Protein AF-A0AAD4E249-F1 (afdb_monomer)

pLDDT: mean 85.84, std 16.85, range [30.47, 98.19]

Sequence (323 aa):
MSPNIDGARYTAATRKVQTSKPRKAWRTRTKVRIKWTSEQKAALRAKRAQHPINYGTALKEAREVVQHQAEMLYEKFGKHSIEYYYQEVMQKSHLVTQKRSVNHWNAFLSGKLKEHNEEREKQGLSKEKVDVIVVEVSAQWKCMNKEERSDATDNLMQSLGDQREMKDLALYNVPLNAFQDGRKTLDSIDHELSALNARTGMEILLFAVRSDVEHFNQPHIFQTSCTSAFFDACLGTSVGNIALHLEGFSIAGVQKETAVSVKISRMYYVNFNDNIISKHHIVLKNWPLSKFCCPGDISSLNELKVLFYAFDTGVGIHFRLGL

Mean predicted aligned error: 14.96 Å

Secondary structure (DSSP, 8-state):
--------------------SPPPPS-----------HHHHHHHHHHHHHHHHHHHHHHHHHHHHHHHHHHHHHHHH-SS-HHHHHHHHTT--GGG---PPP-HHHHHHHHHHHHHHHHHHHTTPPPPPHHHHHHHHHHHHHHS-HHHHHHHHHHHHHHHHHHHHHHHHSPPSSHHHHHHHHHHHHHHHHHHHHHHHHHH----EEEE--SSTT--PPPEEEE-TTHHHHHHHHHSS-HHHHHHHHHHHHHTT--TTTT-----SS---TTHIIIIIHHH-EEEE--SSSS---GGG---HHHHHHHHHHHHT--S-EEEE--

Structure (mmCIF, N/CA/C/O backbone):
data_AF-A0AAD4E249-F1
#
_entry.id   AF-A0AAD4E249-F1
#
loop_
_atom_site.group_PDB
_atom_site.id
_atom_site.type_symbol
_atom_site.label_atom_id
_atom_site.label_alt_id
_atom_site.label_comp_id
_atom_site.label_asym_id
_atom_site.label_entity_id
_atom_site.label_seq_id
_atom_site.pdbx_PDB_ins_code
_atom_site.Cartn_x
_atom_site.Cartn_y
_atom_site.Cartn_z
_atom_site.occupancy
_atom_site.B_iso_or_equiv
_atom_site.auth_seq_id
_atom_site.auth_comp_id
_atom_site.auth_asym_id
_atom_site.auth_atom_id
_atom_site.pdbx_PDB_model_num
ATOM 1 N N . MET A 1 1 ? 14.423 47.068 17.279 1.00 49.12 1 MET A N 1
ATOM 2 C CA . MET A 1 1 ? 15.467 46.581 16.351 1.00 49.12 1 MET A CA 1
ATOM 3 C C . MET A 1 1 ? 15.926 45.213 16.830 1.00 49.12 1 MET A C 1
ATOM 5 O O . MET A 1 1 ? 16.042 45.046 18.038 1.00 49.12 1 MET A O 1
ATOM 9 N N . SER A 1 2 ? 16.157 44.300 15.879 1.00 30.47 2 SER A N 1
ATOM 10 C CA . SER A 1 2 ? 16.432 42.850 16.013 1.00 30.47 2 SER A CA 1
ATOM 11 C C . SER A 1 2 ? 15.186 41.949 16.100 1.00 30.47 2 SER A C 1
ATOM 13 O O . SER A 1 2 ? 14.198 42.337 16.716 1.00 30.47 2 SER A O 1
ATOM 15 N N . PRO A 1 3 ? 15.220 40.745 15.497 1.00 46.69 3 PRO A N 1
ATOM 16 C CA . PRO A 1 3 ? 15.296 40.573 14.047 1.00 46.69 3 PRO A CA 1
ATOM 17 C C . PRO A 1 3 ? 14.188 39.654 13.509 1.00 46.69 3 PRO A C 1
ATOM 19 O O . PRO A 1 3 ? 13.649 38.796 14.204 1.00 46.69 3 PRO A O 1
ATOM 22 N N . ASN A 1 4 ? 13.912 39.833 12.221 1.00 46.53 4 ASN A N 1
ATOM 23 C CA . ASN A 1 4 ? 13.167 38.909 11.384 1.00 46.53 4 ASN A CA 1
ATOM 24 C C . ASN A 1 4 ? 13.924 37.566 11.332 1.00 46.53 4 ASN A C 1
ATOM 26 O O . ASN A 1 4 ? 15.078 37.535 10.903 1.00 46.53 4 ASN A O 1
ATOM 30 N N . ILE A 1 5 ? 13.304 36.481 11.801 1.00 35.06 5 ILE A N 1
ATOM 31 C CA . ILE A 1 5 ? 13.790 35.114 11.586 1.00 35.06 5 ILE A CA 1
ATOM 32 C C . ILE A 1 5 ? 12.665 34.357 10.886 1.00 35.06 5 ILE A C 1
ATOM 34 O O . ILE A 1 5 ? 11.784 33.779 11.524 1.00 35.06 5 ILE A O 1
ATOM 38 N N . ASP A 1 6 ? 12.729 34.380 9.557 1.00 46.09 6 ASP A N 1
ATOM 39 C CA . ASP A 1 6 ? 12.077 33.415 8.683 1.00 46.09 6 ASP A CA 1
ATOM 40 C C . ASP A 1 6 ? 12.619 32.020 9.006 1.00 46.09 6 ASP A C 1
ATOM 42 O O . ASP A 1 6 ? 13.712 31.620 8.603 1.00 46.09 6 ASP A O 1
ATOM 46 N N . GLY A 1 7 ? 11.854 31.282 9.804 1.00 31.94 7 GLY A N 1
ATOM 47 C CA . GLY A 1 7 ? 12.087 29.878 10.095 1.00 31.94 7 GLY A CA 1
ATOM 48 C C . GLY A 1 7 ? 11.204 29.012 9.212 1.00 31.94 7 GLY A C 1
ATOM 49 O O . GLY A 1 7 ? 10.085 28.679 9.602 1.00 31.94 7 GLY A O 1
ATOM 50 N N . ALA A 1 8 ? 11.723 28.621 8.048 1.00 47.31 8 ALA A N 1
ATOM 51 C CA . ALA A 1 8 ? 11.178 27.549 7.225 1.00 47.31 8 ALA A CA 1
ATOM 52 C C . ALA A 1 8 ? 10.903 26.301 8.089 1.00 47.31 8 ALA A C 1
ATOM 54 O O . ALA A 1 8 ? 11.826 25.650 8.588 1.00 47.31 8 ALA A O 1
ATOM 55 N N . ARG A 1 9 ? 9.623 25.967 8.296 1.00 34.47 9 ARG A N 1
ATOM 56 C CA . ARG A 1 9 ? 9.222 24.734 8.981 1.00 34.47 9 ARG A CA 1
ATOM 57 C C . ARG A 1 9 ? 8.989 23.639 7.956 1.00 34.47 9 ARG A C 1
ATOM 59 O O . ARG A 1 9 ? 7.972 23.595 7.273 1.00 34.47 9 ARG A O 1
ATOM 66 N N . TYR A 1 10 ? 9.979 22.760 7.905 1.00 36.16 10 TYR A N 1
ATOM 67 C CA . TYR A 1 10 ? 9.940 21.445 7.294 1.00 36.16 10 TYR A CA 1
ATOM 68 C C . TYR A 1 10 ? 8.628 20.714 7.608 1.00 36.16 10 TYR A C 1
ATOM 70 O O . TYR A 1 10 ? 8.199 20.610 8.759 1.00 36.16 10 TYR A O 1
ATOM 78 N N . THR A 1 11 ? 8.019 20.202 6.546 1.00 37.03 11 THR A N 1
ATOM 79 C CA . THR A 1 11 ? 6.861 19.317 6.534 1.00 37.03 11 THR A CA 1
ATOM 80 C C . THR A 1 11 ? 7.107 18.065 7.380 1.00 37.03 11 THR A C 1
ATOM 82 O O . THR A 1 11 ? 8.202 17.506 7.421 1.00 37.03 11 THR A O 1
ATOM 85 N N . ALA A 1 12 ? 6.056 17.619 8.073 1.00 43.41 12 ALA A N 1
ATOM 86 C CA . ALA A 1 12 ? 6.023 16.490 9.001 1.00 43.41 12 ALA A CA 1
ATOM 87 C C . ALA A 1 12 ? 6.121 15.113 8.311 1.00 43.41 12 ALA A C 1
ATOM 89 O O . ALA A 1 12 ? 5.367 14.188 8.615 1.00 43.41 12 ALA A O 1
ATOM 90 N N . ALA A 1 13 ? 7.064 14.954 7.388 1.00 46.97 13 ALA A N 1
ATOM 91 C CA . ALA A 1 13 ? 7.443 13.652 6.881 1.00 46.97 13 ALA A CA 1
ATOM 92 C C . ALA A 1 13 ? 8.371 12.976 7.902 1.00 46.97 13 ALA A C 1
ATOM 94 O O . ALA A 1 13 ? 9.464 13.445 8.209 1.00 46.97 13 ALA A O 1
ATOM 95 N N . THR A 1 14 ? 7.942 11.816 8.395 1.00 44.38 14 THR A N 1
ATOM 96 C CA . THR A 1 14 ? 8.800 10.767 8.972 1.00 44.38 14 THR A CA 1
ATOM 97 C C . THR A 1 14 ? 9.447 11.024 10.341 1.00 44.38 14 THR A C 1
ATOM 99 O O . THR A 1 14 ? 10.664 11.062 10.478 1.00 44.38 14 THR A O 1
ATOM 102 N N . ARG A 1 15 ? 8.665 11.006 11.431 1.00 39.12 15 ARG A N 1
ATOM 103 C CA . ARG A 1 15 ? 9.211 10.531 12.721 1.00 39.12 15 ARG A CA 1
ATOM 104 C C . ARG A 1 15 ? 8.181 9.766 13.545 1.00 39.12 15 ARG A C 1
ATOM 106 O O . ARG A 1 15 ? 7.306 10.337 14.187 1.00 39.12 15 ARG A O 1
ATOM 113 N N . LYS A 1 16 ? 8.358 8.440 13.590 1.00 46.22 16 LYS A N 1
ATOM 114 C CA . LYS A 1 16 ? 7.915 7.623 14.725 1.00 46.22 16 LYS A CA 1
ATOM 115 C C . LYS A 1 16 ? 8.547 8.229 15.978 1.00 46.22 16 LYS A C 1
ATOM 117 O O . LYS A 1 16 ? 9.767 8.173 16.127 1.00 46.22 16 LYS A O 1
ATOM 122 N N . VAL A 1 17 ? 7.744 8.780 16.885 1.00 43.47 17 VAL A N 1
ATOM 123 C CA . VAL A 1 17 ? 8.221 9.066 18.241 1.00 43.47 17 VAL A CA 1
ATOM 124 C C . VAL A 1 17 ? 8.419 7.715 18.927 1.00 43.47 17 VAL A C 1
ATOM 126 O O . VAL A 1 17 ? 7.483 7.115 19.452 1.00 43.47 17 VAL A O 1
ATOM 129 N N . GLN A 1 18 ? 9.648 7.198 18.859 1.00 45.09 18 GLN A N 1
ATOM 130 C CA . GLN A 1 18 ? 10.110 6.154 19.762 1.00 45.09 18 GLN A CA 1
ATOM 131 C C . GLN A 1 18 ? 9.963 6.677 21.191 1.00 45.09 18 GLN A C 1
ATOM 133 O O . GLN A 1 18 ? 10.503 7.722 21.552 1.00 45.09 18 GLN A O 1
ATOM 138 N N . THR A 1 19 ? 9.229 5.945 22.022 1.00 49.28 19 THR A N 1
ATOM 139 C CA . THR A 1 19 ? 9.156 6.245 23.447 1.00 49.28 19 THR A CA 1
ATOM 140 C C . THR A 1 19 ? 10.465 5.812 24.106 1.00 49.28 19 THR A C 1
ATOM 142 O O . THR A 1 19 ? 10.787 4.626 24.086 1.00 49.28 19 THR A O 1
ATOM 145 N N . SER A 1 20 ? 11.180 6.726 24.768 1.00 48.44 20 SER A N 1
ATOM 146 C CA . SER A 1 20 ? 12.317 6.383 25.646 1.00 48.44 20 SER A CA 1
ATOM 147 C C . SER A 1 20 ? 11.886 5.685 26.945 1.00 48.44 20 SER A C 1
ATOM 149 O O . SER A 1 20 ? 12.718 5.242 27.734 1.00 48.44 20 SER A O 1
ATOM 151 N N . LYS A 1 21 ? 10.574 5.583 27.190 1.00 48.56 21 LYS A N 1
ATOM 152 C CA . LYS A 1 21 ? 10.017 4.942 28.379 1.00 48.56 21 LYS A CA 1
ATOM 153 C C . LYS A 1 21 ? 9.992 3.421 28.183 1.00 48.56 21 LYS A C 1
ATOM 155 O O . LYS A 1 21 ? 9.300 2.952 27.276 1.00 48.56 21 LYS A O 1
ATOM 160 N N . PRO A 1 22 ? 10.677 2.634 29.031 1.00 45.53 22 PRO A N 1
ATOM 161 C CA . PRO A 1 22 ? 10.534 1.187 28.997 1.00 45.53 22 PRO A CA 1
ATOM 162 C C . PRO A 1 22 ? 9.079 0.813 29.305 1.00 45.53 22 PRO A C 1
ATOM 164 O O . PRO A 1 22 ? 8.460 1.351 30.228 1.00 45.53 22 PRO A O 1
ATOM 167 N N . ARG A 1 23 ? 8.519 -0.113 28.520 1.00 38.69 23 ARG A N 1
ATOM 168 C CA . ARG A 1 23 ? 7.180 -0.676 28.745 1.00 38.69 23 ARG A CA 1
ATOM 169 C C . ARG A 1 23 ? 7.092 -1.217 30.179 1.00 38.69 23 ARG A C 1
ATOM 171 O O . ARG A 1 23 ? 7.806 -2.157 30.524 1.00 38.69 23 ARG A O 1
ATOM 178 N N . LYS A 1 24 ? 6.198 -0.665 31.009 1.00 47.97 24 LYS A N 1
ATOM 179 C CA . LYS A 1 24 ? 5.833 -1.291 32.291 1.00 47.97 24 LYS A CA 1
ATOM 180 C C . LYS A 1 24 ? 5.089 -2.594 32.003 1.00 47.97 24 LYS A C 1
ATOM 182 O O . LYS A 1 24 ? 4.174 -2.619 31.182 1.00 47.97 24 LYS A O 1
ATOM 187 N N . ALA A 1 25 ? 5.501 -3.677 32.659 1.00 45.41 25 ALA A N 1
ATOM 188 C CA . ALA A 1 25 ? 4.856 -4.974 32.508 1.00 45.41 25 ALA A CA 1
ATOM 189 C C . ALA A 1 25 ? 3.384 -4.878 32.938 1.00 45.41 25 ALA A C 1
ATOM 191 O O . ALA A 1 25 ? 3.087 -4.561 34.085 1.00 45.41 25 ALA A O 1
ATOM 192 N N . TRP A 1 26 ? 2.477 -5.175 32.007 1.00 49.06 26 TRP A N 1
ATOM 193 C CA . TRP A 1 26 ? 1.021 -5.129 32.194 1.00 49.06 26 TRP A CA 1
ATOM 194 C C . TRP A 1 26 ? 0.505 -6.106 33.270 1.00 49.06 26 TRP A C 1
ATOM 196 O O . TRP A 1 26 ? -0.599 -5.947 33.777 1.00 49.06 26 TRP A O 1
ATOM 206 N N . ARG A 1 27 ? 1.300 -7.118 33.649 1.00 43.88 27 ARG A N 1
ATOM 207 C CA . ARG A 1 27 ? 0.990 -8.061 34.735 1.00 43.88 27 ARG A CA 1
ATOM 208 C C . ARG A 1 27 ? 2.245 -8.430 35.526 1.00 43.88 27 ARG A C 1
ATOM 210 O O . ARG A 1 27 ? 3.219 -8.923 34.956 1.00 43.88 27 ARG A O 1
ATOM 217 N N . THR A 1 28 ? 2.194 -8.283 36.847 1.00 45.62 28 THR A N 1
ATOM 218 C CA . THR A 1 28 ? 3.162 -8.860 37.789 1.00 45.62 28 THR A CA 1
ATOM 219 C C . THR A 1 28 ? 2.775 -10.310 38.059 1.00 45.62 28 THR A C 1
ATOM 221 O O . THR A 1 28 ? 1.958 -10.612 38.920 1.00 45.62 28 THR A O 1
ATOM 224 N N . ARG A 1 29 ? 3.336 -11.238 37.277 1.00 59.47 29 ARG A N 1
ATOM 225 C CA . ARG A 1 29 ? 3.172 -12.674 37.531 1.00 59.47 29 ARG A CA 1
ATOM 226 C C . ARG A 1 29 ? 4.190 -13.097 38.590 1.00 59.47 29 ARG A C 1
ATOM 228 O O . ARG A 1 29 ? 5.394 -12.994 38.344 1.00 59.47 29 ARG A O 1
ATOM 235 N N . THR A 1 30 ? 3.730 -13.585 39.739 1.00 53.12 30 THR A N 1
ATOM 236 C CA . THR A 1 30 ? 4.584 -14.187 40.773 1.00 53.12 30 THR A CA 1
ATOM 237 C C . THR A 1 30 ? 5.206 -15.455 40.191 1.00 53.12 30 THR A C 1
ATOM 239 O O . THR A 1 30 ? 4.576 -16.507 40.126 1.00 53.12 30 THR A O 1
ATOM 242 N N . LYS A 1 31 ? 6.421 -15.352 39.644 1.00 62.22 31 LYS A N 1
ATOM 243 C CA . LYS A 1 31 ? 7.121 -16.520 39.101 1.00 62.22 31 LYS A CA 1
ATOM 244 C C . LYS A 1 31 ? 7.571 -17.387 40.270 1.00 62.22 31 LYS A C 1
ATOM 246 O O . LYS A 1 31 ? 8.367 -16.932 41.090 1.00 62.22 31 LYS A O 1
ATOM 251 N N . VAL A 1 32 ? 7.106 -18.634 40.310 1.00 71.06 32 VAL A N 1
ATOM 252 C CA . VAL A 1 32 ? 7.653 -19.661 41.202 1.00 71.06 32 VAL A CA 1
ATOM 253 C C . VAL A 1 32 ? 9.152 -19.767 40.914 1.00 71.06 32 VAL A C 1
ATOM 255 O O . VAL A 1 32 ? 9.565 -20.170 39.825 1.00 71.06 32 VAL A O 1
ATOM 258 N N . ARG A 1 33 ? 9.986 -19.331 41.864 1.00 69.62 33 ARG A N 1
ATOM 259 C CA . ARG A 1 33 ? 11.443 -19.450 41.762 1.00 69.62 33 ARG A CA 1
ATOM 260 C C . ARG A 1 33 ? 11.834 -20.875 42.133 1.00 69.62 33 ARG A C 1
ATOM 262 O O . ARG A 1 33 ? 12.148 -21.157 43.284 1.00 69.62 33 ARG A O 1
ATOM 269 N N . ILE A 1 34 ? 11.824 -21.764 41.145 1.00 83.69 34 ILE A N 1
ATOM 270 C CA . ILE A 1 34 ? 12.457 -23.079 41.273 1.00 83.69 34 ILE A CA 1
ATOM 271 C C . ILE A 1 34 ? 13.949 -22.831 41.546 1.00 83.69 34 ILE A C 1
ATOM 273 O O . ILE A 1 34 ? 14.601 -22.105 40.792 1.00 83.69 34 ILE A O 1
ATOM 277 N N . LYS A 1 35 ? 14.487 -23.365 42.648 1.00 89.06 35 LYS A N 1
ATOM 278 C CA . LYS A 1 35 ? 15.921 -23.289 42.959 1.00 89.06 35 LYS A CA 1
ATOM 279 C C . LYS A 1 35 ? 16.643 -24.368 42.150 1.00 89.06 35 LYS A C 1
ATOM 281 O O . LYS A 1 35 ? 16.542 -25.543 42.469 1.00 89.06 35 LYS A O 1
ATOM 286 N N . TRP A 1 36 ? 17.344 -23.958 41.095 1.00 88.62 36 TRP A N 1
ATOM 287 C CA . TRP A 1 36 ? 18.132 -24.861 40.250 1.00 88.62 36 TRP A CA 1
ATOM 288 C C . TRP A 1 36 ? 19.502 -25.118 40.878 1.00 88.62 36 TRP A C 1
ATOM 290 O O . TRP A 1 36 ? 20.187 -24.154 41.247 1.00 88.62 36 TRP A O 1
ATOM 300 N N . THR A 1 37 ? 19.925 -26.382 40.932 1.00 95.31 37 THR A N 1
ATOM 301 C CA . THR A 1 37 ? 21.308 -26.741 41.286 1.00 95.31 37 THR A CA 1
ATOM 302 C C . THR A 1 37 ? 22.285 -26.268 40.198 1.00 95.31 37 THR A C 1
ATOM 304 O O . THR A 1 37 ? 21.884 -25.935 39.075 1.00 95.31 37 THR A O 1
ATOM 307 N N . SER A 1 38 ? 23.582 -26.194 40.519 1.00 95.69 38 SER A N 1
ATOM 308 C CA . SER A 1 38 ? 24.618 -25.778 39.556 1.00 95.69 38 SER A CA 1
ATOM 309 C C . SER A 1 38 ? 24.625 -26.671 38.307 1.00 95.69 38 SER A C 1
ATOM 311 O O . SER A 1 38 ? 24.628 -26.174 37.178 1.00 95.69 38 SER A O 1
ATOM 313 N N . GLU A 1 39 ? 24.503 -27.982 38.513 1.00 94.62 39 GLU A N 1
ATOM 314 C CA . GLU A 1 39 ? 24.437 -28.994 37.455 1.00 94.62 39 GLU A CA 1
ATOM 315 C C . GLU A 1 39 ? 23.218 -28.802 36.552 1.00 94.62 39 GLU A C 1
ATOM 317 O O . GLU A 1 39 ? 23.346 -28.753 35.328 1.00 94.62 39 GLU A O 1
ATOM 322 N N . GLN A 1 40 ? 22.035 -28.580 37.133 1.00 95.44 40 GLN A N 1
ATOM 323 C CA . GLN A 1 40 ? 20.822 -28.346 36.350 1.00 95.44 40 GLN A CA 1
ATOM 324 C C . GLN A 1 40 ? 20.927 -27.060 35.507 1.00 95.44 40 GLN A C 1
ATOM 326 O O . GLN A 1 40 ? 20.452 -27.021 34.370 1.00 95.44 40 GLN A O 1
ATOM 331 N N . LYS A 1 41 ? 21.587 -26.005 36.015 1.00 93.69 41 LYS A N 1
ATOM 332 C CA . LYS A 1 41 ? 21.862 -24.783 35.234 1.00 93.69 41 LYS A CA 1
ATOM 333 C C . LYS A 1 41 ? 22.851 -25.030 34.096 1.00 93.69 41 LYS A C 1
ATOM 335 O O . LYS A 1 41 ? 22.699 -24.428 33.033 1.00 93.69 41 LYS A O 1
ATOM 340 N N . ALA A 1 42 ? 23.875 -25.857 34.308 1.00 95.38 42 ALA A N 1
ATOM 341 C CA . ALA A 1 42 ? 24.829 -26.231 33.265 1.00 95.38 42 ALA A CA 1
ATOM 342 C C . ALA A 1 42 ? 24.143 -27.047 32.158 1.00 95.38 42 ALA A C 1
ATOM 344 O O . ALA A 1 42 ? 24.228 -26.673 30.990 1.00 95.38 42 ALA A O 1
ATOM 345 N N . ALA A 1 43 ? 23.352 -28.058 32.529 1.00 96.62 43 ALA A N 1
ATOM 346 C CA . ALA A 1 43 ? 22.571 -28.862 31.591 1.00 96.62 43 ALA A CA 1
ATOM 347 C C . ALA A 1 43 ? 21.570 -28.013 30.787 1.00 96.62 43 ALA A C 1
ATOM 349 O O . ALA A 1 43 ? 21.445 -28.167 29.572 1.00 96.62 43 ALA A O 1
ATOM 350 N N . LEU A 1 44 ? 20.886 -27.061 31.433 1.00 94.12 44 LEU A N 1
ATOM 351 C CA . LEU A 1 44 ? 19.971 -26.150 30.744 1.00 94.12 44 LEU A CA 1
ATOM 352 C C . LEU A 1 44 ? 20.703 -25.220 29.765 1.00 94.12 44 LEU A C 1
ATOM 354 O O . LEU A 1 44 ? 20.190 -24.955 28.679 1.00 94.12 44 LEU A O 1
ATOM 358 N N . ARG A 1 45 ? 21.894 -24.724 30.129 1.00 94.50 45 ARG A N 1
ATOM 359 C CA . ARG A 1 45 ? 22.736 -23.926 29.223 1.00 94.50 45 ARG A CA 1
ATOM 360 C C . ARG A 1 45 ? 23.187 -24.747 28.018 1.00 94.50 45 ARG A C 1
ATOM 362 O O . ARG A 1 45 ? 23.043 -24.258 26.903 1.00 94.50 45 ARG A O 1
ATOM 369 N N . ALA A 1 46 ? 23.624 -25.989 28.225 1.00 96.38 46 ALA A N 1
ATOM 370 C CA . ALA A 1 46 ? 23.989 -26.900 27.141 1.00 96.38 46 ALA A CA 1
ATOM 371 C C . ALA A 1 46 ? 22.805 -27.161 26.193 1.00 96.38 46 ALA A C 1
ATOM 373 O O . ALA A 1 46 ? 22.934 -26.970 24.987 1.00 96.38 46 ALA A O 1
ATOM 374 N N . LYS A 1 47 ? 21.613 -27.467 26.728 1.00 96.00 47 LYS A N 1
ATOM 375 C CA . LYS A 1 47 ? 20.392 -27.637 25.916 1.00 96.00 47 LYS A CA 1
ATOM 376 C C . LYS A 1 47 ? 20.029 -26.379 25.124 1.00 96.00 47 LYS A C 1
ATOM 378 O O . LYS A 1 47 ? 19.666 -26.467 23.957 1.00 96.00 47 LYS A O 1
ATOM 383 N N . ARG A 1 48 ? 20.137 -25.196 25.738 1.00 92.50 48 ARG A N 1
ATOM 384 C CA . ARG A 1 48 ? 19.874 -23.914 25.061 1.00 92.50 48 ARG A CA 1
ATOM 385 C C . ARG A 1 48 ? 20.910 -23.578 23.997 1.00 92.50 48 ARG A C 1
ATOM 387 O O . ARG A 1 48 ? 20.548 -22.918 23.036 1.00 92.50 48 ARG A O 1
ATOM 394 N N . ALA A 1 49 ? 22.158 -24.009 24.162 1.00 93.38 49 ALA A N 1
ATOM 395 C CA . ALA A 1 49 ? 23.194 -23.850 23.147 1.00 93.38 49 ALA A CA 1
ATOM 396 C C . ALA A 1 49 ? 22.979 -24.810 21.964 1.00 93.38 49 ALA A C 1
ATOM 398 O O . ALA A 1 49 ? 23.167 -24.416 20.819 1.00 93.38 49 ALA A O 1
ATOM 399 N N . GLN A 1 50 ? 22.520 -26.037 22.230 1.00 96.31 50 GLN A N 1
ATOM 400 C CA . GLN A 1 50 ? 22.211 -27.029 21.194 1.00 96.31 50 GLN A CA 1
ATOM 401 C C . GLN A 1 50 ? 20.924 -26.711 20.423 1.00 96.31 50 GLN A C 1
ATOM 403 O O . GLN A 1 50 ? 20.846 -26.985 19.233 1.00 96.31 50 GLN A O 1
ATOM 408 N N . HIS A 1 51 ? 19.914 -26.110 21.062 1.00 95.00 51 HIS A N 1
ATOM 409 C CA . HIS A 1 51 ? 18.617 -25.870 20.422 1.00 95.00 51 HIS A CA 1
ATOM 410 C C . HIS A 1 51 ? 18.697 -25.040 19.122 1.00 95.00 51 HIS A C 1
ATOM 412 O O . HIS A 1 51 ? 18.116 -25.478 18.136 1.00 95.00 51 HIS A O 1
ATOM 418 N N . PRO A 1 52 ? 19.391 -23.883 19.051 1.00 89.50 52 PRO A N 1
ATOM 419 C CA . PRO A 1 52 ? 19.540 -23.132 17.804 1.00 89.50 52 PRO A CA 1
ATOM 420 C C . PRO A 1 52 ? 20.235 -23.929 16.702 1.00 89.50 52 PRO A C 1
ATOM 422 O O . PRO A 1 52 ? 19.852 -23.802 15.544 1.00 89.50 52 PRO A O 1
ATOM 425 N N . ILE A 1 53 ? 21.221 -24.756 17.067 1.00 95.56 53 ILE A N 1
ATOM 426 C CA . ILE A 1 53 ? 21.945 -25.619 16.129 1.00 95.56 53 ILE A CA 1
ATOM 427 C C . ILE A 1 53 ? 20.978 -26.663 15.573 1.00 95.56 53 ILE A C 1
ATOM 429 O O . ILE A 1 53 ? 20.759 -26.702 14.371 1.00 95.56 53 ILE A O 1
ATOM 433 N N . ASN A 1 54 ? 20.316 -27.424 16.446 1.00 95.75 54 ASN A N 1
ATOM 434 C CA . ASN A 1 54 ? 19.371 -28.469 16.050 1.00 95.75 54 ASN A CA 1
ATOM 435 C C . ASN A 1 54 ? 18.202 -27.904 15.232 1.00 95.75 54 ASN A C 1
ATOM 437 O O . ASN A 1 54 ? 17.805 -28.489 14.231 1.00 95.75 54 ASN A O 1
ATOM 441 N N . TYR A 1 55 ? 17.670 -26.749 15.636 1.00 93.69 55 TYR A N 1
ATOM 442 C CA . TYR A 1 55 ? 16.613 -26.053 14.908 1.00 93.69 55 TYR A CA 1
ATOM 443 C C . TYR A 1 55 ? 17.086 -25.579 13.527 1.00 93.69 55 TYR A C 1
ATOM 445 O O . TYR A 1 55 ? 16.371 -25.744 12.543 1.00 93.69 55 TYR A O 1
ATOM 453 N N . GLY A 1 56 ? 18.297 -25.018 13.441 1.00 92.38 56 GLY A N 1
ATOM 454 C CA . GLY A 1 56 ? 18.908 -24.614 12.176 1.00 92.38 56 GLY A CA 1
ATOM 455 C C . GLY A 1 56 ? 19.134 -25.796 11.235 1.00 92.38 56 GLY A C 1
ATOM 456 O O . GLY A 1 56 ? 18.808 -25.696 10.054 1.00 92.38 56 GLY A O 1
ATOM 457 N N . THR A 1 57 ? 19.619 -26.922 11.764 1.00 96.94 57 THR A N 1
ATOM 458 C CA . THR A 1 57 ? 19.797 -28.173 11.017 1.00 96.94 57 THR A CA 1
ATOM 459 C C . THR A 1 57 ? 18.462 -28.703 10.499 1.00 96.94 57 THR A C 1
ATOM 461 O O . THR A 1 57 ? 18.321 -28.887 9.296 1.00 96.94 57 THR A O 1
ATOM 464 N N . ALA A 1 58 ? 17.448 -28.828 11.360 1.00 95.69 58 ALA A N 1
ATOM 465 C CA . ALA A 1 58 ? 16.123 -29.307 10.960 1.00 95.69 58 ALA A CA 1
ATOM 466 C C . ALA A 1 58 ? 15.459 -28.400 9.907 1.00 95.69 58 ALA A C 1
ATOM 468 O O . ALA A 1 58 ? 14.823 -28.878 8.970 1.00 95.69 58 ALA A O 1
ATOM 469 N N . LEU A 1 59 ? 15.630 -27.076 10.015 1.00 91.25 59 LEU A N 1
ATOM 470 C CA . LEU A 1 59 ? 15.157 -26.141 8.990 1.00 91.25 59 LEU A CA 1
ATOM 471 C C . LEU A 1 59 ? 15.891 -26.304 7.658 1.00 91.25 59 LEU A C 1
ATOM 473 O O . LEU A 1 59 ? 15.280 -26.110 6.607 1.00 91.25 59 LEU A O 1
ATOM 477 N N . LYS A 1 60 ? 17.193 -26.598 7.690 1.00 95.25 60 LYS A N 1
ATOM 478 C CA . LYS A 1 60 ? 17.983 -26.837 6.483 1.00 95.25 60 LYS A CA 1
ATOM 479 C C . LYS A 1 60 ? 17.509 -28.109 5.780 1.00 95.25 60 LYS A C 1
ATOM 481 O O . LYS A 1 60 ? 17.181 -28.037 4.602 1.00 95.25 60 LYS A O 1
ATOM 486 N N . GLU A 1 61 ? 17.368 -29.205 6.519 1.00 96.94 61 GLU A N 1
ATOM 487 C CA . GLU A 1 61 ? 16.858 -30.487 6.012 1.00 96.94 61 GLU A CA 1
ATOM 488 C C . GLU A 1 61 ? 15.454 -30.334 5.405 1.00 96.94 61 GLU A C 1
ATOM 490 O O . GLU A 1 61 ? 15.199 -30.766 4.284 1.00 96.94 61 GLU A O 1
ATOM 495 N N . ALA A 1 62 ? 14.544 -29.631 6.091 1.00 95.00 62 ALA A N 1
ATOM 496 C CA . ALA A 1 62 ? 13.205 -29.372 5.562 1.00 95.00 62 ALA A CA 1
ATOM 497 C C . ALA A 1 62 ? 13.232 -28.566 4.248 1.00 95.00 62 ALA A C 1
ATOM 499 O O . ALA A 1 62 ? 12.450 -28.836 3.337 1.00 95.00 62 ALA A O 1
ATOM 500 N N . ARG A 1 63 ? 14.137 -27.586 4.122 1.00 94.19 63 ARG A N 1
ATOM 501 C CA . ARG A 1 63 ? 14.307 -26.809 2.881 1.00 94.19 63 ARG A CA 1
ATOM 502 C C . ARG A 1 63 ? 14.889 -27.647 1.749 1.00 94.19 63 ARG A C 1
ATOM 504 O O . ARG A 1 63 ? 14.469 -27.452 0.616 1.00 94.19 63 ARG A O 1
ATOM 511 N N . GLU A 1 64 ? 15.805 -28.567 2.044 1.00 97.44 64 GLU A N 1
ATOM 512 C CA . GLU A 1 64 ? 16.370 -29.496 1.056 1.00 97.44 64 GLU A CA 1
ATOM 513 C C . GLU A 1 64 ? 15.282 -30.407 0.465 1.00 97.44 64 GLU A C 1
ATOM 515 O O . GLU A 1 64 ? 15.228 -30.579 -0.750 1.00 97.44 64 GLU A O 1
ATOM 520 N N . VAL A 1 65 ? 14.337 -30.894 1.282 1.00 97.81 65 VAL A N 1
ATOM 521 C CA . VAL A 1 65 ? 13.180 -31.667 0.787 1.00 97.81 65 VAL A CA 1
ATOM 522 C C . VAL A 1 65 ? 12.316 -30.836 -0.165 1.00 97.81 65 VAL A C 1
ATOM 524 O O . VAL A 1 65 ? 11.935 -31.313 -1.233 1.00 97.81 65 VAL A O 1
ATOM 527 N N . VAL A 1 66 ? 12.019 -29.584 0.192 1.00 97.00 66 VAL A N 1
ATOM 528 C CA . VAL A 1 66 ? 11.223 -28.685 -0.660 1.00 97.00 66 VAL A CA 1
ATOM 529 C C . VAL A 1 66 ? 11.962 -28.345 -1.959 1.00 97.00 66 VAL A C 1
ATOM 531 O O . VAL A 1 66 ? 11.348 -28.324 -3.023 1.00 97.00 66 VAL A O 1
ATOM 534 N N . GLN A 1 67 ? 13.277 -28.126 -1.888 1.00 97.19 67 GLN A N 1
ATOM 535 C CA . GLN A 1 67 ? 14.131 -27.897 -3.053 1.00 97.19 67 GLN A CA 1
ATOM 536 C C . GLN A 1 67 ? 14.096 -29.094 -4.008 1.00 97.19 67 GLN A C 1
ATOM 538 O O . GLN A 1 67 ? 13.889 -28.915 -5.205 1.00 97.19 67 GLN A O 1
ATOM 543 N N . HIS A 1 68 ? 14.214 -30.310 -3.477 1.00 97.88 68 HIS A N 1
ATOM 544 C CA . HIS A 1 68 ? 14.152 -31.524 -4.283 1.00 97.88 68 HIS A CA 1
ATOM 545 C C . HIS A 1 68 ? 12.787 -31.693 -4.970 1.00 97.88 68 HIS A C 1
ATOM 547 O O . HIS A 1 68 ? 12.712 -32.024 -6.150 1.00 97.88 68 HIS A O 1
ATOM 553 N N . GLN A 1 69 ? 11.685 -31.384 -4.279 1.00 97.75 69 GLN A N 1
ATOM 554 C CA . GLN A 1 69 ? 10.359 -31.376 -4.910 1.00 97.75 69 GLN A CA 1
ATOM 555 C C . GLN A 1 69 ? 10.256 -30.331 -6.033 1.00 97.75 69 GLN A C 1
ATOM 557 O O . GLN A 1 69 ? 9.638 -30.591 -7.065 1.00 97.75 69 GLN A O 1
ATOM 562 N N . ALA A 1 70 ? 10.889 -29.167 -5.872 1.00 97.31 70 ALA A N 1
ATOM 563 C CA . ALA A 1 70 ? 10.950 -28.153 -6.921 1.00 97.31 70 ALA A CA 1
ATOM 564 C C . ALA A 1 70 ? 11.759 -28.617 -8.147 1.00 97.31 70 ALA A C 1
ATOM 566 O O . ALA A 1 70 ? 11.362 -28.332 -9.277 1.00 97.31 70 ALA A O 1
ATOM 567 N N . GLU A 1 71 ? 12.846 -29.367 -7.946 1.00 98.19 71 GLU A N 1
ATOM 568 C CA . GLU A 1 71 ? 13.610 -30.016 -9.022 1.00 98.19 71 GLU A CA 1
ATOM 569 C C . GLU A 1 71 ? 12.757 -31.050 -9.767 1.00 98.19 71 GLU A C 1
ATOM 571 O O . GLU A 1 71 ? 12.691 -31.016 -10.993 1.00 98.19 71 GLU A O 1
ATOM 576 N N . MET A 1 72 ? 12.008 -31.892 -9.049 1.00 98.06 72 MET A N 1
ATOM 577 C CA . MET A 1 72 ? 11.088 -32.855 -9.670 1.00 98.06 72 MET A CA 1
ATOM 578 C C . MET A 1 72 ? 10.003 -32.167 -10.516 1.00 98.06 72 MET A C 1
ATOM 580 O O . MET A 1 72 ? 9.649 -32.640 -11.598 1.00 98.06 72 MET A O 1
ATOM 584 N N . LEU A 1 73 ? 9.462 -31.036 -10.048 1.00 97.69 73 LEU A N 1
ATOM 585 C CA . LEU A 1 73 ? 8.509 -30.230 -10.820 1.00 97.69 73 LEU A CA 1
ATOM 586 C C . LEU A 1 73 ? 9.167 -29.610 -12.058 1.00 97.69 73 LEU A C 1
ATOM 588 O O . LEU A 1 73 ? 8.560 -29.582 -13.131 1.00 97.69 73 LEU A O 1
ATOM 592 N N . TYR A 1 74 ? 10.412 -29.151 -11.926 1.00 97.94 74 TYR A N 1
ATOM 593 C CA . TYR A 1 74 ? 11.196 -28.640 -13.041 1.00 97.94 74 TYR A CA 1
ATOM 594 C C . TYR A 1 74 ? 11.420 -29.703 -14.117 1.00 97.94 74 TYR A C 1
ATOM 596 O O . TYR A 1 74 ? 11.118 -29.445 -15.278 1.00 97.94 74 TYR A O 1
ATOM 604 N N . GLU A 1 75 ? 11.869 -30.902 -13.748 1.00 98.06 75 GLU A N 1
ATOM 605 C CA . GLU A 1 75 ? 12.069 -32.012 -14.687 1.00 98.06 75 GLU A CA 1
ATOM 606 C C . GLU A 1 75 ? 10.768 -32.412 -15.389 1.00 98.06 75 GLU A C 1
ATOM 608 O O . GLU A 1 75 ? 10.752 -32.663 -16.594 1.00 98.06 75 GLU A O 1
ATOM 613 N N . LYS A 1 76 ? 9.655 -32.428 -14.648 1.00 98.12 76 LYS A N 1
ATOM 614 C CA . LYS A 1 76 ? 8.351 -32.836 -15.177 1.00 98.12 76 LYS A CA 1
ATOM 615 C C . LYS A 1 76 ? 7.745 -31.825 -16.153 1.00 98.12 76 LYS A C 1
ATOM 617 O O . LYS A 1 76 ? 7.077 -32.233 -17.101 1.00 98.12 76 LYS A O 1
ATOM 622 N N . PHE A 1 77 ? 7.913 -30.525 -15.906 1.00 97.44 77 PHE A N 1
ATOM 623 C CA . PHE A 1 77 ? 7.202 -29.478 -16.650 1.00 97.44 77 PHE A CA 1
ATOM 624 C C . PHE A 1 77 ? 8.105 -28.572 -17.498 1.00 97.44 77 PHE A C 1
ATOM 626 O O . PHE A 1 77 ? 7.612 -27.965 -18.445 1.00 97.44 77 PHE A O 1
ATOM 633 N N . GLY A 1 78 ? 9.390 -28.424 -17.162 1.00 95.12 78 GLY A N 1
ATOM 634 C CA . GLY A 1 78 ? 10.439 -27.744 -17.945 1.00 95.12 78 GLY A CA 1
ATOM 635 C C . GLY A 1 78 ? 10.240 -26.255 -18.271 1.00 95.12 78 GLY A C 1
ATOM 636 O O . GLY A 1 78 ? 11.116 -25.633 -18.861 1.00 95.12 78 GLY A O 1
ATOM 637 N N . LYS A 1 79 ? 9.091 -25.663 -17.925 1.00 96.00 79 LYS A N 1
ATOM 638 C CA . LYS A 1 79 ? 8.672 -24.335 -18.405 1.00 96.00 79 LYS A CA 1
ATOM 639 C C . LYS A 1 79 ? 9.287 -23.152 -17.646 1.00 96.00 79 LYS A C 1
ATOM 641 O O . LYS A 1 79 ? 9.445 -22.072 -18.210 1.00 96.00 79 LYS A O 1
ATOM 646 N N . HIS A 1 80 ? 9.585 -23.328 -16.364 1.00 96.06 80 HIS A N 1
ATOM 647 C CA . HIS A 1 80 ? 10.040 -22.273 -15.450 1.00 96.06 80 HIS A CA 1
ATOM 648 C C . HIS A 1 80 ? 11.305 -22.714 -14.719 1.00 96.06 80 HIS A C 1
ATOM 650 O O . HIS A 1 80 ? 11.667 -23.872 -14.826 1.00 96.06 80 HIS A O 1
ATOM 656 N N . SER A 1 81 ? 11.990 -21.830 -13.991 1.00 96.19 81 SER A N 1
ATOM 657 C CA . SER A 1 81 ? 13.188 -22.203 -13.225 1.00 96.19 81 SER A CA 1
ATOM 658 C C . SER A 1 81 ? 12.852 -23.045 -11.982 1.00 96.19 81 SER A C 1
ATOM 660 O O . SER A 1 81 ? 11.733 -23.006 -11.478 1.00 96.19 81 SER A O 1
ATOM 662 N N . ILE A 1 82 ? 13.834 -23.768 -11.433 1.00 96.88 82 ILE A N 1
ATOM 663 C CA . ILE A 1 82 ? 13.683 -24.491 -10.152 1.00 96.88 82 ILE A CA 1
ATOM 664 C C . ILE A 1 82 ? 13.266 -23.526 -9.028 1.00 96.88 82 ILE A C 1
ATOM 666 O O . ILE A 1 82 ? 12.362 -23.828 -8.255 1.00 96.88 82 ILE A O 1
ATOM 670 N N . GLU A 1 83 ? 13.859 -22.325 -8.987 1.00 92.94 83 GLU A N 1
ATOM 671 C CA . GLU A 1 83 ? 13.510 -21.280 -8.010 1.00 92.94 83 GLU A CA 1
ATOM 672 C C . GLU A 1 83 ? 12.030 -20.877 -8.090 1.00 92.94 83 GLU A C 1
ATOM 674 O O . GLU A 1 83 ? 11.402 -20.641 -7.061 1.00 92.94 83 GLU A O 1
ATOM 679 N N . TYR A 1 84 ? 11.450 -20.838 -9.295 1.00 92.38 84 TYR A N 1
ATOM 680 C CA . TYR A 1 84 ? 10.025 -20.559 -9.471 1.00 92.38 84 TYR A CA 1
ATOM 681 C C . TYR A 1 84 ? 9.163 -21.625 -8.780 1.00 92.38 84 TYR A C 1
ATOM 683 O O . TYR A 1 84 ? 8.311 -21.284 -7.962 1.00 92.38 84 TYR A O 1
ATOM 691 N N . TYR A 1 85 ? 9.425 -22.911 -9.034 1.00 94.69 85 TYR A N 1
ATOM 692 C CA . TYR A 1 85 ? 8.680 -23.996 -8.386 1.00 94.69 85 TYR A CA 1
ATOM 693 C C . TYR A 1 85 ? 8.918 -24.044 -6.874 1.00 94.69 85 TYR A C 1
ATOM 695 O O . TYR A 1 85 ? 7.983 -24.292 -6.118 1.00 94.69 85 TYR A O 1
ATOM 703 N N . TYR A 1 86 ? 10.134 -23.746 -6.413 1.00 94.12 86 TYR A N 1
ATOM 704 C CA . TYR A 1 86 ? 10.447 -23.660 -4.986 1.00 94.12 86 TYR A CA 1
ATOM 705 C C . TYR A 1 86 ? 9.613 -22.581 -4.282 1.00 94.12 86 TYR A C 1
ATOM 707 O O . TYR A 1 86 ? 9.050 -22.821 -3.211 1.00 94.12 86 TYR A O 1
ATOM 715 N N . GLN A 1 87 ? 9.494 -21.395 -4.887 1.00 88.81 87 GLN A N 1
ATOM 716 C CA . GLN A 1 87 ? 8.666 -20.309 -4.356 1.00 88.81 87 GLN A CA 1
ATOM 717 C C . GLN A 1 87 ? 7.181 -20.676 -4.330 1.00 88.81 87 GLN A C 1
ATOM 719 O O . GLN A 1 87 ? 6.512 -20.390 -3.332 1.00 88.81 87 GLN A O 1
ATOM 724 N N . GLU A 1 88 ? 6.704 -21.348 -5.379 1.00 89.62 88 GLU A N 1
ATOM 725 C CA . GLU A 1 88 ? 5.325 -21.821 -5.498 1.00 89.62 88 GLU A CA 1
ATOM 726 C C . GLU A 1 88 ? 4.982 -22.849 -4.406 1.00 89.62 88 GLU A C 1
ATOM 728 O O . GLU A 1 88 ? 3.981 -22.704 -3.705 1.00 89.62 88 GLU A O 1
ATOM 733 N N . VAL A 1 89 ? 5.856 -23.840 -4.176 1.00 91.81 89 VAL A N 1
ATOM 734 C CA . VAL A 1 89 ? 5.680 -24.858 -3.120 1.00 91.81 89 VAL A CA 1
ATOM 735 C C . VAL A 1 89 ? 5.707 -24.227 -1.729 1.00 91.81 89 VAL A C 1
ATOM 737 O O . VAL A 1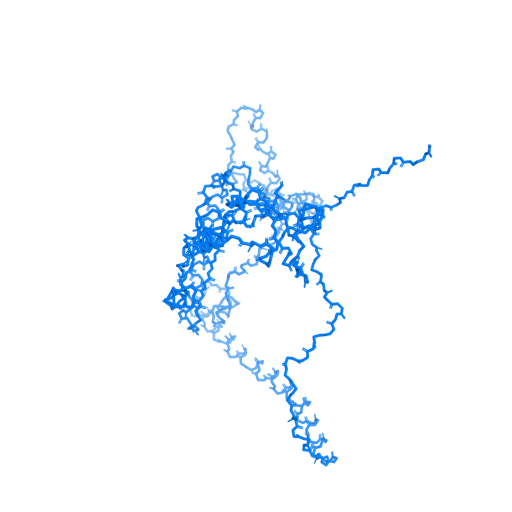 89 ? 4.912 -24.588 -0.862 1.00 91.81 89 VAL A O 1
ATOM 740 N N . MET A 1 90 ? 6.584 -23.247 -1.510 1.00 88.44 90 MET A N 1
ATOM 741 C CA . MET A 1 90 ? 6.648 -22.507 -0.248 1.00 88.44 90 MET A CA 1
ATOM 742 C C . MET A 1 90 ? 5.470 -21.546 -0.040 1.00 88.44 90 MET A C 1
ATOM 744 O O . MET A 1 90 ? 5.427 -20.880 0.997 1.00 88.44 90 MET A O 1
ATOM 748 N N . GLN A 1 91 ? 4.556 -21.429 -1.014 1.00 80.19 91 GLN A N 1
ATOM 749 C CA . GLN A 1 91 ? 3.488 -20.428 -1.046 1.00 80.19 91 GLN A CA 1
ATOM 750 C C . GLN A 1 91 ? 4.008 -19.034 -0.688 1.00 80.19 91 GLN A C 1
ATOM 752 O O . GLN A 1 91 ? 3.334 -18.256 -0.003 1.00 80.19 91 GLN A O 1
ATOM 757 N N . LYS A 1 92 ? 5.246 -18.713 -1.094 1.00 67.38 92 LYS A N 1
ATOM 758 C CA . LYS A 1 92 ? 5.760 -17.367 -0.879 1.00 67.38 92 LYS A CA 1
ATOM 759 C C . LYS A 1 92 ? 4.859 -16.462 -1.684 1.00 67.38 92 LYS A C 1
ATOM 761 O O . LYS A 1 92 ? 4.810 -16.559 -2.904 1.00 67.38 92 LYS A O 1
ATOM 766 N N . SER A 1 93 ? 4.120 -15.614 -0.979 1.00 54.03 93 SER A N 1
ATOM 767 C CA . SER A 1 93 ? 3.223 -14.676 -1.613 1.00 54.03 93 SER A CA 1
ATOM 768 C C . SER A 1 93 ? 4.029 -13.864 -2.624 1.00 54.03 93 SER A C 1
ATOM 770 O O . SER A 1 93 ? 4.859 -13.035 -2.237 1.00 54.03 93 SER A O 1
ATOM 772 N N . HIS A 1 94 ? 3.751 -14.058 -3.911 1.00 60.50 94 HIS A N 1
ATOM 773 C CA . HIS A 1 94 ? 4.243 -13.184 -4.979 1.00 60.50 94 HIS A CA 1
ATOM 774 C C . HIS A 1 94 ? 3.718 -11.745 -4.820 1.00 60.50 94 HIS A C 1
ATOM 776 O O . HIS A 1 94 ? 4.042 -10.888 -5.631 1.00 60.50 94 HIS A O 1
ATOM 782 N N . LEU A 1 95 ? 2.924 -11.477 -3.773 1.00 54.34 95 LEU A N 1
ATOM 783 C CA . LEU A 1 95 ? 2.299 -10.206 -3.398 1.00 54.34 95 LEU A CA 1
ATOM 784 C C . LEU A 1 95 ? 3.284 -9.063 -3.190 1.00 54.34 95 LEU A C 1
ATOM 786 O O . LEU A 1 95 ? 2.936 -7.909 -3.404 1.00 54.34 95 LEU A O 1
ATOM 790 N N . VAL A 1 96 ? 4.530 -9.372 -2.840 1.00 58.72 96 VAL A N 1
ATOM 791 C CA . VAL A 1 96 ? 5.628 -8.416 -2.984 1.00 58.72 96 VAL A CA 1
ATOM 792 C C . VAL A 1 96 ? 6.473 -8.904 -4.138 1.00 58.72 96 VAL A C 1
ATOM 794 O O . VAL A 1 96 ? 7.599 -9.366 -3.955 1.00 58.72 96 VAL A O 1
ATOM 797 N N . THR A 1 97 ? 5.907 -8.869 -5.345 1.00 57.00 97 THR A N 1
ATOM 798 C CA . THR A 1 97 ? 6.698 -9.073 -6.553 1.00 57.00 97 THR A CA 1
ATOM 799 C C . THR A 1 97 ? 7.779 -8.019 -6.442 1.00 57.00 97 THR A C 1
ATOM 801 O O . THR A 1 97 ? 7.460 -6.830 -6.385 1.00 57.00 97 THR A O 1
ATOM 804 N N . GLN A 1 98 ? 9.034 -8.441 -6.268 1.00 59.28 98 GLN A N 1
ATOM 805 C CA . GLN A 1 98 ? 10.141 -7.507 -6.138 1.00 59.28 98 GLN A CA 1
ATOM 806 C C . GLN A 1 98 ? 9.991 -6.500 -7.271 1.00 59.28 98 GLN A C 1
ATOM 808 O O . GLN A 1 98 ? 9.973 -6.902 -8.441 1.00 59.28 98 GLN A O 1
ATOM 813 N N . LYS A 1 99 ? 9.781 -5.219 -6.928 1.00 68.38 99 LYS A N 1
ATOM 814 C CA . LYS A 1 99 ? 9.698 -4.157 -7.930 1.00 68.38 99 LYS A CA 1
ATOM 815 C C . LYS A 1 99 ? 10.949 -4.317 -8.778 1.00 68.38 99 LYS A C 1
ATOM 817 O O . LYS A 1 99 ? 12.053 -4.171 -8.257 1.00 68.38 99 LYS A O 1
ATOM 822 N N . ARG A 1 100 ? 10.777 -4.734 -10.039 1.00 79.19 100 ARG A N 1
ATOM 823 C CA . ARG A 1 100 ? 11.906 -5.038 -10.926 1.00 79.19 100 ARG A CA 1
ATOM 824 C C . ARG A 1 100 ? 12.815 -3.824 -10.898 1.00 79.19 100 ARG A C 1
ATOM 826 O O . ARG A 1 100 ? 12.329 -2.732 -11.196 1.00 79.19 100 ARG A O 1
ATOM 833 N N . SER A 1 101 ? 14.080 -3.981 -10.519 1.00 85.94 101 SER A N 1
ATOM 834 C CA . SER A 1 101 ? 15.008 -2.851 -10.483 1.00 85.94 101 SER A CA 1
ATOM 835 C C . SER A 1 101 ? 15.054 -2.165 -11.852 1.00 85.94 101 SER A C 1
ATOM 837 O O . SER A 1 101 ? 14.764 -2.774 -12.891 1.00 85.94 101 SER A O 1
ATOM 839 N N . VAL A 1 102 ? 15.325 -0.858 -11.863 1.00 91.38 102 VAL A N 1
ATOM 840 C CA . VAL A 1 102 ? 15.621 -0.170 -13.123 1.00 91.38 102 VAL A CA 1
ATOM 841 C C . VAL A 1 102 ? 16.878 -0.838 -13.674 1.00 91.38 102 VAL A C 1
ATOM 843 O O . VAL A 1 102 ? 17.867 -0.961 -12.959 1.00 91.38 102 VAL A O 1
ATOM 846 N N . ASN A 1 103 ? 16.812 -1.347 -14.901 1.00 94.62 103 ASN A N 1
ATOM 847 C CA . ASN A 1 103 ? 17.973 -1.924 -15.565 1.00 94.62 103 ASN A CA 1
ATOM 848 C C . ASN A 1 103 ? 18.451 -0.959 -16.659 1.00 94.62 103 ASN A C 1
ATOM 850 O O . ASN A 1 103 ? 17.658 -0.189 -17.208 1.00 94.62 103 ASN A O 1
ATOM 854 N N . HIS A 1 104 ? 19.746 -1.014 -16.975 1.00 95.44 104 HIS A N 1
ATOM 855 C CA . HIS A 1 104 ? 20.360 -0.108 -17.947 1.00 95.44 104 HIS A CA 1
ATOM 856 C C . HIS A 1 104 ? 19.699 -0.193 -19.332 1.00 95.44 104 HIS A C 1
ATOM 858 O O . HIS A 1 104 ? 19.485 0.826 -19.976 1.00 95.44 104 HIS A O 1
ATOM 864 N N . TRP A 1 105 ? 19.291 -1.391 -19.765 1.00 96.12 105 TRP A N 1
ATOM 865 C CA . TRP A 1 105 ? 18.600 -1.571 -21.046 1.00 96.12 105 TRP A CA 1
ATOM 866 C C . TRP A 1 105 ? 17.262 -0.820 -21.116 1.00 96.12 105 TRP A C 1
ATOM 868 O O . TRP A 1 105 ? 17.006 -0.118 -22.088 1.00 96.12 105 TRP A O 1
ATOM 878 N N . ASN A 1 106 ? 16.415 -0.920 -20.088 1.00 94.94 106 ASN A N 1
ATOM 879 C CA . ASN A 1 106 ? 15.130 -0.220 -20.055 1.00 94.94 106 ASN A CA 1
ATOM 880 C C . ASN A 1 106 ? 15.333 1.294 -19.964 1.00 94.94 106 ASN A C 1
ATOM 882 O O . ASN A 1 106 ? 14.559 2.038 -20.561 1.00 94.94 106 ASN A O 1
ATOM 886 N N . ALA A 1 107 ? 16.365 1.740 -19.238 1.00 96.31 107 ALA A N 1
ATOM 887 C CA . ALA A 1 107 ? 16.756 3.145 -19.195 1.00 96.31 107 ALA A CA 1
ATOM 888 C C . ALA A 1 107 ? 17.139 3.656 -20.582 1.00 96.31 107 ALA A C 1
ATOM 890 O O . ALA A 1 107 ? 16.543 4.621 -21.060 1.00 96.31 107 ALA A O 1
ATOM 891 N N . PHE A 1 108 ? 18.033 2.946 -21.267 1.00 97.31 108 PHE A N 1
ATOM 892 C CA . PHE A 1 108 ? 18.460 3.283 -22.618 1.00 97.31 108 PHE A CA 1
ATOM 893 C C . PHE A 1 108 ? 17.303 3.289 -23.621 1.00 97.31 108 PHE A C 1
ATOM 895 O O . PHE A 1 108 ? 17.103 4.270 -24.334 1.00 97.31 108 PHE A O 1
ATOM 902 N N . LEU A 1 109 ? 16.497 2.222 -23.640 1.00 97.25 109 LEU A N 1
ATOM 903 C CA . LEU A 1 109 ? 15.352 2.084 -24.540 1.00 97.25 109 LEU A CA 1
ATOM 904 C C . LEU A 1 109 ? 14.316 3.189 -24.310 1.00 97.25 109 LEU A C 1
ATOM 906 O O . LEU A 1 109 ? 13.787 3.741 -25.271 1.00 97.25 109 LEU A O 1
ATOM 910 N N . SER A 1 110 ? 14.049 3.543 -23.048 1.00 95.06 110 SER A N 1
ATOM 911 C CA . SER A 1 110 ? 13.149 4.648 -22.712 1.00 95.06 110 SER A CA 1
ATOM 912 C C . SER A 1 110 ? 13.706 6.000 -23.161 1.00 95.06 110 SER A C 1
ATOM 914 O O . SER A 1 110 ? 12.937 6.831 -23.641 1.00 95.06 110 SER A O 1
ATOM 916 N N . GLY A 1 111 ? 15.016 6.225 -23.016 1.00 95.94 111 GLY A N 1
ATOM 917 C CA . GLY A 1 111 ? 15.684 7.436 -23.499 1.00 95.94 111 GLY A CA 1
ATOM 918 C C . GLY A 1 111 ? 15.589 7.567 -25.018 1.00 95.94 111 GLY A C 1
ATOM 919 O O . GLY A 1 111 ? 15.099 8.577 -25.516 1.00 95.94 111 GLY A O 1
ATOM 920 N N . LYS A 1 112 ? 15.931 6.502 -25.752 1.00 97.62 112 LYS A N 1
ATOM 921 C CA . LYS A 1 112 ? 15.859 6.480 -27.220 1.00 97.62 112 LYS A CA 1
ATOM 922 C C . LYS A 1 112 ? 14.440 6.608 -27.761 1.00 97.62 112 LYS A C 1
ATOM 924 O O . LYS A 1 112 ? 14.225 7.319 -28.736 1.00 97.62 112 LYS A O 1
ATOM 929 N N . LEU A 1 113 ? 13.453 5.995 -27.103 1.00 97.19 113 LEU A N 1
ATOM 930 C CA . LEU A 1 113 ? 12.045 6.191 -27.457 1.00 97.19 113 LEU A CA 1
ATOM 931 C C . LEU A 1 113 ? 11.608 7.645 -27.302 1.00 97.19 113 LEU A C 1
ATOM 933 O O . LEU A 1 113 ? 10.823 8.142 -28.109 1.00 97.19 113 LEU A O 1
ATOM 937 N N . LYS A 1 114 ? 12.073 8.305 -26.241 1.00 95.44 114 LYS A N 1
ATOM 938 C CA . LYS A 1 114 ? 11.752 9.704 -25.985 1.00 95.44 114 LYS A CA 1
ATOM 939 C C . LYS A 1 114 ? 12.363 10.602 -27.060 1.00 95.44 114 LYS A C 1
ATOM 941 O O . LYS A 1 114 ? 11.619 11.370 -27.656 1.00 95.44 114 LYS A O 1
ATOM 946 N N . GLU A 1 115 ? 13.652 10.432 -27.356 1.00 96.56 115 GLU A N 1
ATOM 947 C CA . GLU A 1 115 ? 14.351 11.156 -28.432 1.00 96.56 115 GLU A CA 1
ATOM 948 C C . GLU A 1 115 ? 13.630 10.990 -29.782 1.00 96.56 115 GLU A C 1
ATOM 950 O O . GLU A 1 115 ? 13.243 11.978 -30.405 1.00 96.56 115 GLU A O 1
ATOM 955 N N . HIS A 1 116 ? 13.337 9.747 -30.181 1.00 96.88 116 HIS A N 1
ATOM 956 C CA . HIS A 1 116 ? 12.631 9.438 -31.433 1.00 96.88 116 HIS A CA 1
ATOM 957 C C . HIS A 1 116 ? 11.250 10.098 -31.515 1.00 96.88 116 HIS A C 1
ATOM 959 O O . HIS A 1 116 ? 10.868 10.673 -32.534 1.00 96.88 116 HIS A O 1
ATOM 965 N N . ASN A 1 117 ? 10.478 10.043 -30.428 1.00 96.62 117 ASN A N 1
ATOM 966 C CA . ASN A 1 117 ? 9.146 10.641 -30.400 1.00 96.62 117 ASN A CA 1
ATOM 967 C C . ASN A 1 117 ? 9.184 12.175 -30.413 1.00 96.62 117 ASN A C 1
ATOM 969 O O . ASN A 1 117 ? 8.295 12.782 -31.005 1.00 96.62 117 ASN A O 1
ATOM 973 N N . GLU A 1 118 ? 10.193 12.799 -29.806 1.00 96.44 118 GLU A N 1
ATOM 974 C CA . GLU A 1 118 ? 10.396 14.250 -29.874 1.00 96.44 118 GLU A CA 1
ATOM 975 C C . GLU A 1 118 ? 10.770 14.704 -31.294 1.00 96.44 118 GLU A C 1
ATOM 977 O O . GLU A 1 118 ? 10.293 15.741 -31.758 1.00 96.44 118 GLU A O 1
ATOM 982 N N . GLU A 1 119 ? 11.579 13.927 -32.017 1.00 96.56 119 GLU A N 1
ATOM 983 C CA . GLU A 1 119 ? 11.904 14.200 -33.423 1.00 96.56 119 GLU A CA 1
ATOM 984 C C . GLU A 1 119 ? 10.679 14.083 -34.333 1.00 96.56 119 GLU A C 1
ATOM 986 O O . GLU A 1 119 ? 10.430 14.966 -35.157 1.00 96.56 119 GLU A O 1
ATOM 991 N N . ARG A 1 120 ? 9.863 13.041 -34.146 1.00 95.94 120 ARG A N 1
ATOM 992 C CA . ARG A 1 120 ? 8.605 12.872 -34.886 1.00 95.94 120 ARG A CA 1
ATOM 993 C C . ARG A 1 120 ? 7.603 13.982 -34.601 1.00 95.94 120 ARG A C 1
ATOM 995 O O . ARG A 1 120 ? 6.955 14.469 -35.524 1.00 95.94 120 ARG A O 1
ATOM 1002 N N . GLU A 1 121 ? 7.500 14.410 -33.347 1.00 95.56 121 GLU A N 1
ATOM 1003 C CA . GLU A 1 121 ? 6.610 15.501 -32.948 1.00 95.56 121 GLU A CA 1
ATOM 1004 C C . GLU A 1 121 ? 7.018 16.825 -33.616 1.00 95.56 121 GLU A C 1
ATOM 1006 O O . GLU A 1 121 ? 6.158 17.537 -34.131 1.00 95.56 121 GLU A O 1
ATOM 1011 N N . LYS A 1 122 ? 8.326 17.105 -33.745 1.00 96.19 122 LYS A N 1
ATOM 1012 C CA . LYS A 1 122 ? 8.834 18.256 -34.523 1.00 96.19 122 LYS A CA 1
ATOM 1013 C C . LYS A 1 122 ? 8.465 18.189 -36.009 1.00 96.19 122 LYS A C 1
ATOM 1015 O O . LYS A 1 122 ? 8.338 19.227 -36.650 1.00 96.19 122 LYS A O 1
ATOM 1020 N N . GLN A 1 123 ? 8.283 16.987 -36.549 1.00 96.19 123 GLN A N 1
ATOM 1021 C CA . GLN A 1 123 ? 7.844 16.751 -37.927 1.00 96.19 123 GLN A CA 1
ATOM 1022 C C . GLN A 1 123 ? 6.310 16.730 -38.074 1.00 96.19 123 GLN A C 1
ATOM 1024 O O . GLN A 1 123 ? 5.805 16.526 -39.176 1.00 96.19 123 GLN A O 1
ATOM 1029 N N . GLY A 1 124 ? 5.554 16.920 -36.985 1.00 95.81 124 GLY A N 1
ATOM 1030 C CA . GLY A 1 124 ? 4.090 16.838 -36.981 1.00 95.81 124 GLY A CA 1
ATOM 1031 C C . GLY A 1 124 ? 3.540 15.411 -37.092 1.00 95.81 124 GLY A C 1
ATOM 1032 O O . GLY A 1 124 ? 2.355 15.228 -37.369 1.00 95.81 124 GLY A O 1
ATOM 1033 N N . LEU A 1 125 ? 4.380 14.392 -36.890 1.00 95.88 125 LEU A N 1
ATOM 1034 C CA . LEU A 1 125 ? 3.984 12.988 -36.920 1.00 95.88 125 LEU A CA 1
ATOM 1035 C C . LEU A 1 125 ? 3.521 12.516 -35.536 1.00 95.88 125 LEU A C 1
ATOM 1037 O O . LEU A 1 125 ? 3.978 12.988 -34.496 1.00 95.88 125 LEU A O 1
ATOM 1041 N N . SER A 1 126 ? 2.630 11.523 -35.517 1.00 93.38 126 SER A N 1
ATOM 1042 C CA . SER A 1 126 ? 2.189 10.890 -34.273 1.00 93.38 126 SER A CA 1
ATOM 1043 C C . SER A 1 126 ? 3.315 10.095 -33.603 1.00 93.38 126 SER A C 1
ATOM 1045 O O . SER A 1 126 ? 4.174 9.517 -34.281 1.00 93.38 126 SER A O 1
ATOM 1047 N N . LYS A 1 127 ? 3.247 10.008 -32.268 1.00 95.50 127 LYS A N 1
ATOM 1048 C CA . LYS A 1 127 ? 4.150 9.200 -31.435 1.00 95.50 127 LYS A CA 1
ATOM 1049 C C . LYS A 1 127 ? 4.040 7.717 -31.781 1.00 95.50 127 LYS A C 1
ATOM 1051 O O . LYS A 1 127 ? 2.944 7.204 -32.016 1.00 95.50 127 LYS A O 1
ATOM 1056 N N . GLU A 1 128 ? 5.172 7.031 -31.764 1.00 95.62 128 GLU A N 1
ATOM 1057 C CA . GLU A 1 128 ? 5.273 5.594 -31.995 1.00 95.62 128 GLU A CA 1
ATOM 1058 C C . GLU A 1 128 ? 5.484 4.823 -30.691 1.00 95.62 128 GLU A C 1
ATOM 1060 O O . GLU A 1 128 ? 5.926 5.352 -29.664 1.00 95.62 128 GLU A O 1
ATOM 1065 N N . LYS A 1 129 ? 5.124 3.538 -30.738 1.00 95.75 129 LYS A N 1
ATOM 1066 C CA . LYS A 1 129 ? 5.317 2.594 -29.638 1.00 95.75 129 LYS A CA 1
ATOM 1067 C C . 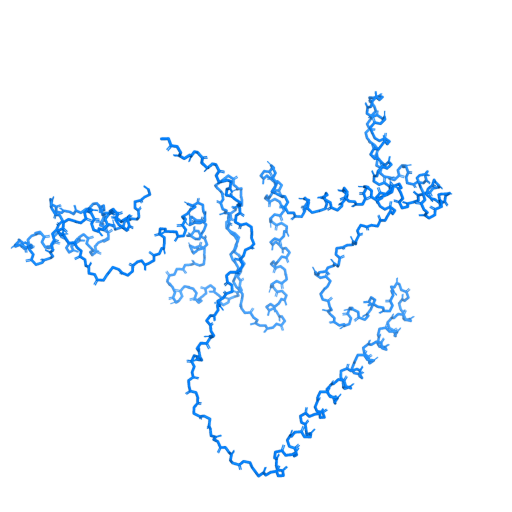LYS A 1 129 ? 6.722 1.997 -29.687 1.00 95.75 129 LYS A C 1
ATOM 1069 O O . LYS A 1 129 ? 7.348 1.935 -30.741 1.00 95.75 129 LYS A O 1
ATOM 1074 N N . VAL A 1 130 ? 7.159 1.480 -28.539 1.00 94.38 130 VAL A N 1
ATOM 1075 C CA . VAL A 1 130 ? 8.454 0.799 -28.355 1.00 94.38 130 VAL A CA 1
ATOM 1076 C C . VAL A 1 130 ? 8.715 -0.258 -29.428 1.00 94.38 130 VAL A C 1
ATOM 1078 O O . VAL A 1 130 ? 9.832 -0.345 -29.928 1.00 94.38 130 VAL A O 1
ATOM 1081 N N . ASP A 1 131 ? 7.690 -1.021 -29.810 1.00 96.19 131 ASP A N 1
ATOM 1082 C CA . ASP A 1 131 ? 7.810 -2.157 -30.731 1.00 96.19 131 ASP A CA 1
ATOM 1083 C C . ASP A 1 131 ? 8.386 -1.781 -32.105 1.00 96.19 131 ASP A C 1
ATOM 1085 O O . ASP A 1 131 ? 9.004 -2.619 -32.754 1.00 96.19 131 ASP A O 1
ATOM 1089 N N . VAL A 1 132 ? 8.223 -0.525 -32.536 1.00 96.31 132 VAL A N 1
ATOM 1090 C CA . VAL A 1 132 ? 8.719 -0.047 -33.836 1.00 96.31 132 VAL A CA 1
ATOM 1091 C C . VAL A 1 132 ? 10.235 0.155 -33.813 1.00 96.31 132 VAL A C 1
ATOM 1093 O O . VAL A 1 132 ? 10.924 -0.217 -34.757 1.00 96.31 132 VAL A O 1
ATOM 1096 N N . ILE A 1 133 ? 10.771 0.698 -32.718 1.00 96.56 133 ILE A N 1
ATOM 1097 C CA . ILE A 1 133 ? 12.182 1.104 -32.627 1.00 96.56 133 ILE A CA 1
ATOM 1098 C C . ILE A 1 133 ? 13.067 0.084 -31.910 1.00 96.56 133 ILE A C 1
ATOM 1100 O O . ILE A 1 133 ? 14.293 0.161 -31.978 1.00 96.56 133 ILE A O 1
ATOM 1104 N N . VAL A 1 134 ? 12.471 -0.874 -31.191 1.00 97.31 134 VAL A N 1
ATOM 1105 C CA . VAL A 1 134 ? 13.210 -1.784 -30.303 1.00 97.31 134 VAL A CA 1
ATOM 1106 C C . VAL A 1 134 ? 14.288 -2.578 -31.041 1.00 97.31 134 VAL A C 1
ATOM 1108 O O . VAL A 1 134 ? 15.346 -2.841 -30.472 1.00 97.31 134 VAL A O 1
ATOM 1111 N N . VAL A 1 135 ? 14.050 -2.927 -32.311 1.00 97.44 135 VAL A N 1
ATOM 1112 C CA . VAL A 1 135 ? 14.999 -3.679 -33.145 1.00 97.44 135 VAL A CA 1
ATOM 1113 C C . VAL A 1 135 ? 16.249 -2.846 -33.430 1.00 97.44 135 VAL A C 1
ATOM 1115 O O . VAL A 1 135 ? 17.364 -3.322 -33.210 1.00 97.44 135 VAL A O 1
ATOM 1118 N N . GLU A 1 136 ? 16.072 -1.594 -33.853 1.00 97.25 136 GLU A N 1
ATOM 1119 C CA . GLU A 1 136 ? 17.173 -0.674 -34.144 1.00 97.25 136 GLU A CA 1
ATOM 1120 C C . GLU A 1 136 ? 17.955 -0.327 -32.871 1.00 97.25 136 GLU A C 1
ATOM 1122 O O . GLU A 1 136 ? 19.176 -0.481 -32.817 1.00 97.25 136 GLU A O 1
ATOM 1127 N N . VAL A 1 137 ? 17.246 0.048 -31.804 1.00 97.56 137 VAL A N 1
ATOM 1128 C CA . VAL A 1 137 ? 17.855 0.403 -30.514 1.00 97.56 137 VAL A CA 1
ATOM 1129 C C . VAL A 1 137 ? 18.605 -0.789 -29.912 1.00 97.56 137 VAL A C 1
ATOM 1131 O O . VAL A 1 137 ? 19.666 -0.621 -29.310 1.00 97.56 137 VAL A O 1
ATOM 1134 N N . SER A 1 138 ? 18.106 -2.015 -30.104 1.00 97.44 138 SER A N 1
ATOM 1135 C CA . SER A 1 138 ? 18.800 -3.233 -29.670 1.00 97.44 138 SER A CA 1
ATOM 1136 C C . SER A 1 138 ? 20.112 -3.444 -30.420 1.00 97.44 138 SER A C 1
ATOM 1138 O O . SER A 1 138 ? 21.106 -3.831 -29.801 1.00 97.44 138 SER A O 1
ATOM 1140 N N . ALA A 1 139 ? 20.139 -3.184 -31.729 1.00 97.69 139 ALA A N 1
ATOM 1141 C CA . ALA A 1 139 ? 21.361 -3.265 -32.520 1.00 97.69 139 ALA A CA 1
ATOM 1142 C C . ALA A 1 139 ? 22.391 -2.226 -32.051 1.00 97.69 139 ALA A C 1
ATOM 1144 O O . ALA A 1 139 ? 23.533 -2.594 -31.776 1.00 97.69 139 ALA A O 1
ATOM 1145 N N . GLN A 1 140 ? 21.970 -0.971 -31.849 1.00 97.25 140 GLN A N 1
ATOM 1146 C CA . GLN A 1 140 ? 22.831 0.089 -31.308 1.00 97.25 140 GLN A CA 1
ATOM 1147 C C . GLN A 1 140 ? 23.407 -0.296 -29.939 1.00 97.25 140 GLN A C 1
ATOM 1149 O O . GLN A 1 140 ? 24.616 -0.237 -29.728 1.00 97.25 140 GLN A O 1
ATOM 1154 N N . TRP A 1 141 ? 22.560 -0.780 -29.028 1.00 97.31 141 TRP A N 1
ATOM 1155 C CA . TRP A 1 141 ? 22.983 -1.216 -27.698 1.00 97.31 141 TRP A CA 1
ATOM 1156 C C . TRP A 1 141 ? 24.018 -2.338 -27.752 1.00 97.31 141 TRP A C 1
ATOM 1158 O O . TRP A 1 141 ? 25.000 -2.305 -27.011 1.00 97.31 141 TRP A O 1
ATOM 1168 N N . LYS A 1 142 ? 23.831 -3.327 -28.638 1.00 97.62 142 LYS A N 1
ATOM 1169 C CA . LYS A 1 142 ? 24.777 -4.439 -28.818 1.00 97.62 142 LYS A CA 1
ATOM 1170 C C . LYS A 1 142 ? 26.152 -3.965 -29.287 1.00 97.62 142 LYS A C 1
ATOM 1172 O O . LYS A 1 142 ? 27.134 -4.550 -28.842 1.00 97.62 142 LYS A O 1
ATOM 1177 N N . CYS A 1 143 ? 26.214 -2.922 -30.114 1.00 97.62 143 CYS A N 1
ATOM 1178 C CA . CYS A 1 143 ? 27.469 -2.339 -30.590 1.00 97.62 143 CYS A CA 1
ATOM 1179 C C . CYS A 1 143 ? 28.214 -1.523 -29.522 1.00 97.62 143 CYS A C 1
ATOM 1181 O O . CYS A 1 143 ? 29.433 -1.423 -29.601 1.00 97.62 143 CYS A O 1
ATOM 1183 N N . MET A 1 144 ? 27.512 -0.969 -28.526 1.00 96.56 144 MET A N 1
ATOM 1184 C CA . MET A 1 144 ? 28.137 -0.183 -27.455 1.00 96.56 144 MET A CA 1
ATOM 1185 C C . MET A 1 144 ? 28.958 -1.051 -26.502 1.00 96.56 144 MET A C 1
ATOM 1187 O O . MET A 1 144 ? 28.530 -2.145 -26.103 1.00 96.56 144 MET A O 1
ATOM 1191 N N . ASN A 1 145 ? 30.107 -0.524 -26.081 1.00 97.44 145 ASN A N 1
ATOM 1192 C CA . ASN A 1 145 ? 30.930 -1.142 -25.050 1.00 97.44 145 ASN A CA 1
ATOM 1193 C C . ASN A 1 145 ? 30.299 -0.953 -23.647 1.00 97.44 145 ASN A C 1
ATOM 1195 O O . ASN A 1 145 ? 29.272 -0.296 -23.475 1.00 97.44 145 ASN A O 1
ATOM 1199 N N . LYS A 1 146 ? 30.864 -1.588 -22.614 1.00 95.94 146 LYS A N 1
ATOM 1200 C CA . LYS A 1 146 ? 30.272 -1.553 -21.265 1.00 95.94 146 LYS A CA 1
ATOM 1201 C C . LYS A 1 146 ? 30.336 -0.162 -20.614 1.00 95.94 146 LYS A C 1
ATOM 1203 O O . LYS A 1 146 ? 29.413 0.179 -19.881 1.00 95.94 146 LYS A O 1
ATOM 1208 N N . GLU A 1 147 ? 31.398 0.596 -20.867 1.00 96.25 147 GLU A N 1
ATOM 1209 C CA . GLU A 1 147 ? 31.612 1.935 -20.300 1.00 96.25 147 GLU A CA 1
ATOM 1210 C C . GLU A 1 147 ? 30.650 2.939 -20.944 1.00 96.25 147 GLU A C 1
ATOM 1212 O O . GLU A 1 147 ? 29.865 3.566 -20.241 1.00 96.25 147 GLU A O 1
ATOM 1217 N N . GLU A 1 148 ? 30.563 2.935 -22.276 1.00 95.56 148 GLU A N 1
ATOM 1218 C CA . GLU A 1 148 ? 29.595 3.706 -23.065 1.00 95.56 148 GLU A CA 1
ATOM 1219 C C . GLU A 1 148 ? 28.153 3.436 -22.629 1.00 95.56 148 GLU A C 1
ATOM 1221 O O . GLU A 1 148 ? 27.341 4.356 -22.535 1.00 95.56 148 GLU A O 1
ATOM 1226 N N . ARG A 1 149 ? 27.816 2.171 -22.333 1.00 97.00 149 ARG A N 1
ATOM 1227 C CA . ARG A 1 149 ? 26.486 1.818 -21.822 1.00 97.00 149 ARG A CA 1
ATOM 1228 C C . ARG A 1 149 ? 26.218 2.429 -20.452 1.00 97.00 149 ARG A C 1
ATOM 1230 O O . ARG A 1 149 ? 25.083 2.836 -20.225 1.00 97.00 149 ARG A O 1
ATOM 1237 N N . SER A 1 150 ? 27.198 2.463 -19.548 1.00 94.75 150 SER A N 1
ATOM 1238 C CA . SER A 1 150 ? 27.025 3.088 -18.228 1.00 94.75 150 SER A CA 1
ATOM 1239 C C . SER A 1 150 ? 26.811 4.587 -18.393 1.00 94.75 150 SER A C 1
ATOM 1241 O O . SER A 1 150 ? 25.752 5.093 -18.026 1.00 94.75 150 SER A O 1
ATOM 1243 N N . ASP A 1 151 ? 27.730 5.255 -19.091 1.00 95.62 151 ASP A N 1
ATOM 1244 C CA . ASP A 1 151 ? 27.713 6.707 -19.278 1.00 95.62 151 ASP A CA 1
ATOM 1245 C C . ASP A 1 151 ? 26.425 7.184 -19.968 1.00 95.62 151 ASP A C 1
ATOM 1247 O O . ASP A 1 151 ? 25.811 8.172 -19.558 1.00 95.62 151 ASP A O 1
ATOM 1251 N N . ALA A 1 152 ? 25.953 6.447 -20.981 1.00 94.56 152 ALA A N 1
ATOM 1252 C CA . ALA A 1 152 ? 24.714 6.767 -21.686 1.00 94.56 152 ALA A CA 1
ATOM 1253 C C . ALA A 1 152 ? 23.449 6.551 -20.837 1.00 94.56 152 ALA A C 1
ATOM 1255 O O . ALA A 1 152 ? 22.394 7.096 -21.167 1.00 94.56 152 ALA A O 1
ATOM 1256 N N . THR A 1 153 ? 23.506 5.736 -19.778 1.00 96.31 153 THR A N 1
ATOM 1257 C CA . THR A 1 153 ? 22.309 5.328 -19.027 1.00 96.31 153 THR A CA 1
ATOM 1258 C C . THR A 1 153 ? 22.251 5.818 -17.596 1.00 96.31 153 THR A C 1
ATOM 1260 O O . THR A 1 153 ? 21.146 5.848 -17.063 1.00 96.31 153 THR A O 1
ATOM 1263 N N . ASP A 1 154 ? 23.347 6.253 -16.980 1.00 94.19 154 ASP A N 1
ATOM 1264 C CA . ASP A 1 154 ? 23.358 6.617 -15.558 1.00 94.19 154 ASP A CA 1
ATOM 1265 C C . ASP A 1 154 ? 22.362 7.746 -15.238 1.00 94.19 154 ASP A C 1
ATOM 1267 O O . ASP A 1 154 ? 21.524 7.607 -14.341 1.00 94.19 154 ASP A O 1
ATOM 1271 N N . ASN A 1 155 ? 22.322 8.798 -16.062 1.00 93.69 155 ASN A N 1
ATOM 1272 C CA . ASN A 1 155 ? 21.327 9.872 -15.935 1.00 93.69 155 ASN A CA 1
ATOM 1273 C C . ASN A 1 155 ? 19.886 9.377 -16.177 1.00 93.69 155 ASN A C 1
ATOM 1275 O O . ASN A 1 155 ? 18.939 9.799 -15.508 1.00 93.69 155 ASN A O 1
ATOM 1279 N N . LEU A 1 156 ? 19.702 8.455 -17.129 1.00 94.81 156 LEU A N 1
ATOM 1280 C CA . LEU A 1 156 ? 18.391 7.889 -17.462 1.00 94.81 156 LEU A CA 1
ATOM 1281 C C . LEU A 1 156 ? 17.884 6.946 -16.366 1.00 94.81 156 LEU A C 1
ATOM 1283 O O . LEU A 1 156 ? 16.681 6.889 -16.116 1.00 94.81 156 LEU A O 1
ATOM 1287 N N . MET A 1 157 ? 18.780 6.222 -15.694 1.00 95.31 157 MET A N 1
ATOM 1288 C CA . MET A 1 157 ? 18.430 5.353 -14.576 1.00 95.31 157 MET A CA 1
ATOM 1289 C C . MET A 1 157 ? 17.905 6.159 -13.397 1.00 95.31 157 MET A C 1
ATOM 1291 O O . MET A 1 157 ? 16.890 5.768 -12.819 1.00 95.31 157 MET A O 1
ATOM 1295 N N . GLN A 1 158 ? 18.557 7.280 -13.073 1.00 92.88 158 GLN A N 1
ATOM 1296 C CA . GLN A 1 158 ? 18.078 8.185 -12.033 1.00 92.88 158 GLN A CA 1
ATOM 1297 C C . GLN A 1 158 ? 16.695 8.733 -12.396 1.00 92.88 158 GLN A C 1
ATOM 1299 O O . GLN A 1 158 ? 15.754 8.564 -11.628 1.00 92.88 158 GLN A O 1
ATOM 1304 N N . SER A 1 159 ? 16.532 9.259 -13.615 1.00 89.56 159 SER A N 1
ATOM 1305 C CA . SER A 1 159 ? 15.242 9.790 -14.071 1.00 89.56 159 SER A CA 1
ATOM 1306 C C . SER A 1 159 ? 14.121 8.740 -14.062 1.00 89.56 159 SER A C 1
ATOM 1308 O O . SER A 1 159 ? 12.999 9.040 -13.656 1.00 89.56 159 SER A O 1
ATOM 1310 N N . LEU A 1 160 ? 14.400 7.494 -14.462 1.00 90.81 160 LEU A N 1
ATOM 1311 C CA . LEU A 1 160 ? 13.426 6.401 -14.368 1.00 90.81 160 LEU A CA 1
ATOM 1312 C C . LEU A 1 160 ? 13.129 5.991 -12.925 1.00 90.81 160 LEU A C 1
ATOM 1314 O O . LEU A 1 160 ? 12.006 5.575 -12.636 1.00 90.81 160 LEU A O 1
ATOM 1318 N N . GLY A 1 161 ? 14.122 6.062 -12.039 1.00 89.50 161 GLY A N 1
ATOM 1319 C CA . GLY A 1 161 ? 13.941 5.881 -10.603 1.00 89.50 161 GLY A CA 1
ATOM 1320 C C . GLY A 1 161 ? 12.950 6.901 -10.057 1.00 89.50 161 GLY A C 1
ATOM 1321 O O . GLY A 1 161 ? 11.914 6.508 -9.522 1.00 89.50 161 GLY A O 1
ATOM 1322 N N . ASP A 1 162 ? 13.207 8.181 -10.322 1.00 87.56 162 ASP A N 1
ATOM 1323 C CA . ASP A 1 162 ? 12.361 9.299 -9.902 1.00 87.56 162 ASP A CA 1
ATOM 1324 C C . ASP A 1 162 ? 10.948 9.187 -10.492 1.00 87.56 162 ASP A C 1
ATOM 1326 O O . ASP A 1 162 ? 9.961 9.403 -9.797 1.00 87.56 162 ASP A O 1
ATOM 1330 N N . GLN A 1 163 ? 10.809 8.789 -11.763 1.00 82.75 163 GLN A N 1
ATOM 1331 C CA . GLN A 1 163 ? 9.498 8.568 -12.388 1.00 82.75 163 GLN A CA 1
ATOM 1332 C C . GLN A 1 163 ? 8.725 7.413 -11.752 1.00 82.75 163 GLN A C 1
ATOM 1334 O O . GLN A 1 163 ? 7.501 7.483 -11.634 1.00 82.75 163 GLN A O 1
ATOM 1339 N N . ARG A 1 164 ? 9.407 6.331 -11.361 1.00 86.69 164 ARG A N 1
ATOM 1340 C CA . ARG A 1 164 ? 8.765 5.211 -10.662 1.00 86.69 164 ARG A CA 1
ATOM 1341 C C . ARG A 1 164 ? 8.339 5.621 -9.264 1.00 86.69 164 ARG A C 1
ATOM 1343 O O . ARG A 1 164 ? 7.200 5.358 -8.903 1.00 86.69 164 ARG A O 1
ATOM 1350 N N . GLU A 1 165 ? 9.206 6.313 -8.532 1.00 85.31 165 GLU A N 1
ATOM 1351 C CA . GLU A 1 165 ? 8.879 6.858 -7.216 1.00 85.31 165 GLU A CA 1
ATOM 1352 C C . GLU A 1 165 ? 7.710 7.844 -7.301 1.00 85.31 165 GLU A C 1
ATOM 1354 O O . GLU A 1 165 ? 6.760 7.745 -6.530 1.00 85.31 165 GLU A O 1
ATOM 1359 N N . MET A 1 166 ? 7.712 8.726 -8.301 1.00 83.81 166 MET A N 1
ATOM 1360 C CA . MET A 1 166 ? 6.603 9.632 -8.578 1.00 83.81 166 MET A CA 1
ATOM 1361 C C . MET A 1 166 ? 5.326 8.857 -8.902 1.00 83.81 166 MET A C 1
ATOM 1363 O O . MET A 1 166 ? 4.278 9.161 -8.356 1.00 83.81 166 MET A O 1
ATOM 1367 N N . LYS A 1 167 ? 5.380 7.816 -9.733 1.00 80.69 167 LYS A N 1
ATOM 1368 C CA . LYS A 1 167 ? 4.196 6.994 -10.019 1.00 80.69 167 LYS A CA 1
ATOM 1369 C C . LYS A 1 167 ? 3.669 6.266 -8.776 1.00 80.69 167 LYS A C 1
ATOM 1371 O O . LYS A 1 167 ? 2.469 6.047 -8.670 1.00 80.69 167 LYS A O 1
ATOM 1376 N N . ASP A 1 168 ? 4.562 5.876 -7.873 1.00 79.88 168 ASP A N 1
ATOM 1377 C CA . ASP A 1 168 ? 4.225 5.138 -6.658 1.00 79.88 168 ASP A CA 1
ATOM 1378 C C . ASP A 1 168 ? 3.685 6.035 -5.535 1.00 79.88 168 ASP A C 1
ATOM 1380 O O . ASP A 1 168 ? 2.856 5.589 -4.744 1.00 79.88 168 ASP A O 1
ATOM 1384 N N . LEU A 1 169 ? 4.199 7.262 -5.419 1.00 81.62 169 LEU A N 1
ATOM 1385 C CA . LEU A 1 169 ? 3.986 8.127 -4.255 1.00 81.62 169 LEU A CA 1
ATOM 1386 C C . LEU A 1 169 ? 3.316 9.462 -4.581 1.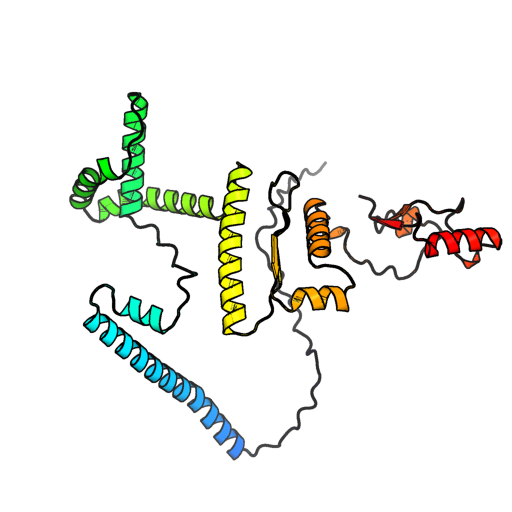00 81.62 169 LEU A C 1
ATOM 1388 O O . LEU A 1 169 ? 2.822 10.120 -3.662 1.00 81.62 169 LEU A O 1
ATOM 1392 N N . ALA A 1 170 ? 3.324 9.909 -5.838 1.00 81.19 170 ALA A N 1
ATOM 1393 C CA . ALA A 1 170 ? 2.747 11.201 -6.175 1.00 81.19 170 ALA A CA 1
ATOM 1394 C C . ALA A 1 170 ? 1.228 11.165 -6.041 1.00 81.19 170 ALA A C 1
ATOM 1396 O O . ALA A 1 170 ? 0.548 10.220 -6.441 1.00 81.19 170 ALA A O 1
ATOM 1397 N N . LEU A 1 171 ? 0.699 12.262 -5.510 1.00 78.06 171 LEU A N 1
ATOM 1398 C CA . LEU A 1 171 ? -0.730 12.508 -5.511 1.00 78.06 171 LEU A CA 1
ATOM 1399 C C . LEU A 1 171 ? -1.191 12.652 -6.961 1.00 78.06 171 LEU A C 1
ATOM 1401 O O . LEU A 1 171 ? -0.625 13.429 -7.734 1.00 78.06 171 LEU A O 1
ATOM 1405 N N . TYR A 1 172 ? -2.231 11.912 -7.334 1.00 77.31 172 TYR A N 1
ATOM 1406 C CA . TYR A 1 172 ? -2.861 12.107 -8.630 1.00 77.31 172 TYR A CA 1
ATOM 1407 C C . TYR A 1 172 ? -3.461 13.512 -8.694 1.00 77.31 172 TYR A C 1
ATOM 1409 O O . TYR A 1 172 ? -4.260 13.907 -7.850 1.00 77.31 172 TYR A O 1
ATOM 1417 N N . ASN A 1 173 ? -3.109 14.247 -9.742 1.00 80.44 173 ASN A N 1
ATOM 1418 C CA . ASN A 1 173 ? -3.691 15.550 -10.057 1.00 80.44 173 ASN A CA 1
ATOM 1419 C C . ASN A 1 173 ? -5.102 15.445 -10.664 1.00 80.44 173 ASN A C 1
ATOM 1421 O O . ASN A 1 173 ? -5.825 16.435 -10.715 1.00 80.44 173 ASN A O 1
ATOM 1425 N N . VAL A 1 174 ? -5.493 14.255 -11.131 1.00 84.25 174 VAL A N 1
ATOM 1426 C CA . VAL A 1 174 ? -6.822 13.973 -11.680 1.00 84.25 174 VAL A CA 1
ATOM 1427 C C . VAL A 1 174 ? -7.590 13.097 -10.683 1.00 84.25 174 VAL A C 1
ATOM 1429 O O . VAL A 1 174 ? -7.230 11.926 -10.524 1.00 84.25 174 VAL A O 1
ATOM 1432 N N . PRO A 1 175 ? -8.672 13.602 -10.057 1.00 85.19 175 PRO A N 1
ATOM 1433 C CA . PRO A 1 175 ? -9.438 12.854 -9.054 1.00 85.19 175 PRO A CA 1
ATOM 1434 C C . PRO A 1 175 ? -9.958 11.496 -9.548 1.00 85.19 175 PRO A C 1
ATOM 1436 O O . PRO A 1 175 ? -10.008 10.530 -8.790 1.00 85.19 175 PRO A O 1
ATOM 1439 N N . LEU A 1 176 ? -10.287 11.385 -10.842 1.00 88.50 176 LEU A N 1
ATOM 1440 C CA . LEU A 1 176 ? -10.724 10.125 -11.451 1.00 88.50 176 LEU A CA 1
ATOM 1441 C C . LEU A 1 176 ? -9.630 9.044 -11.435 1.00 88.50 176 LEU A C 1
ATOM 1443 O O . LEU A 1 176 ? -9.934 7.871 -11.228 1.00 88.50 176 LEU A O 1
ATOM 1447 N N . ASN A 1 177 ? -8.363 9.425 -11.616 1.00 85.25 177 ASN A N 1
ATOM 1448 C CA . ASN A 1 177 ? -7.253 8.474 -11.577 1.00 85.25 177 ASN A CA 1
ATOM 1449 C C . ASN A 1 177 ? -7.021 7.975 -10.146 1.00 85.25 177 ASN A C 1
ATOM 1451 O O . ASN A 1 177 ? -6.908 6.769 -9.950 1.00 85.25 177 ASN A O 1
ATOM 1455 N N . ALA A 1 178 ? -7.060 8.871 -9.150 1.00 87.62 178 ALA A N 1
ATOM 1456 C CA . ALA A 1 178 ? -7.018 8.486 -7.734 1.00 87.62 178 ALA A CA 1
ATOM 1457 C C . ALA A 1 178 ? -8.164 7.533 -7.359 1.00 87.62 178 ALA A C 1
ATOM 1459 O O . ALA A 1 178 ? -7.953 6.562 -6.635 1.00 87.62 178 ALA A O 1
ATOM 1460 N N . PHE A 1 179 ? -9.375 7.792 -7.862 1.00 91.06 179 PHE A N 1
ATOM 1461 C CA . PHE A 1 179 ? -10.537 6.931 -7.645 1.00 91.06 179 PHE A CA 1
ATOM 1462 C C . PHE A 1 179 ? -10.310 5.517 -8.196 1.00 91.06 179 PHE A C 1
ATOM 1464 O O . PHE A 1 179 ? -10.472 4.530 -7.479 1.00 91.06 179 PHE A O 1
ATOM 1471 N N . GLN A 1 180 ? -9.897 5.405 -9.461 1.00 91.50 180 GLN A N 1
ATOM 1472 C CA . GLN A 1 180 ? -9.669 4.106 -10.097 1.00 91.50 180 GLN A CA 1
ATOM 1473 C C . GLN A 1 180 ? -8.514 3.333 -9.456 1.00 91.50 180 GLN A C 1
ATOM 1475 O O . GLN A 1 180 ? -8.609 2.115 -9.307 1.00 91.50 180 GLN A O 1
ATOM 1480 N N . ASP A 1 181 ? -7.436 4.026 -9.091 1.00 91.25 181 ASP A N 1
ATOM 1481 C CA . ASP A 1 181 ? -6.274 3.428 -8.438 1.00 91.25 181 ASP A CA 1
ATOM 1482 C C . ASP A 1 181 ? -6.613 2.914 -7.034 1.00 91.25 181 ASP A C 1
ATOM 1484 O O . ASP A 1 181 ? -6.368 1.746 -6.719 1.00 91.25 181 ASP A O 1
ATOM 1488 N N . GLY A 1 182 ? -7.280 3.750 -6.230 1.00 92.62 182 GLY A N 1
ATOM 1489 C CA . GLY A 1 182 ? -7.770 3.376 -4.907 1.00 92.62 182 GLY A CA 1
ATOM 1490 C C . GLY A 1 182 ? -8.690 2.160 -4.971 1.00 92.62 182 GLY A C 1
ATOM 1491 O O . GLY A 1 182 ? -8.461 1.186 -4.258 1.00 92.62 182 GLY A O 1
ATOM 1492 N N . ARG A 1 183 ? -9.668 2.161 -5.886 1.00 94.75 183 ARG A N 1
ATOM 1493 C CA . ARG A 1 183 ? -10.594 1.037 -6.070 1.00 94.75 183 ARG A CA 1
ATOM 1494 C C . ARG A 1 183 ? -9.877 -0.260 -6.442 1.00 94.75 183 ARG A C 1
ATOM 1496 O O . ARG A 1 183 ? -10.082 -1.262 -5.775 1.00 94.75 183 ARG A O 1
ATOM 1503 N N . LYS A 1 184 ? -9.013 -0.251 -7.463 1.00 91.62 184 LYS A N 1
ATOM 1504 C CA . LYS A 1 184 ? -8.286 -1.466 -7.886 1.00 91.62 184 LYS A CA 1
ATOM 1505 C C . LYS A 1 184 ? -7.395 -2.016 -6.775 1.00 91.62 184 LYS A C 1
ATOM 1507 O O . LYS A 1 184 ? -7.292 -3.230 -6.611 1.00 91.62 184 LYS A O 1
ATOM 1512 N N . THR A 1 185 ? -6.750 -1.127 -6.024 1.00 93.31 185 THR A N 1
ATOM 1513 C CA . THR A 1 185 ? -5.897 -1.513 -4.898 1.00 93.31 185 THR A CA 1
ATOM 1514 C C . THR A 1 185 ? -6.724 -2.137 -3.778 1.00 93.31 185 THR A C 1
ATOM 1516 O O . THR A 1 185 ? -6.355 -3.193 -3.267 1.00 93.31 185 THR A O 1
ATOM 1519 N N . LEU A 1 186 ? -7.858 -1.529 -3.425 1.00 96.06 186 LEU A N 1
ATOM 1520 C CA . LEU A 1 186 ? -8.769 -2.050 -2.406 1.00 96.06 186 LEU A CA 1
ATOM 1521 C C . LEU A 1 186 ? -9.409 -3.377 -2.832 1.00 96.06 186 LEU A C 1
ATOM 1523 O O . LEU A 1 186 ? -9.409 -4.305 -2.035 1.00 96.06 186 LEU A O 1
ATOM 1527 N N . ASP A 1 187 ? -9.819 -3.528 -4.094 1.00 93.88 187 ASP A N 1
ATOM 1528 C CA . ASP A 1 187 ? -10.334 -4.795 -4.636 1.00 93.88 187 ASP A CA 1
ATOM 1529 C C . ASP A 1 187 ? -9.292 -5.929 -4.501 1.00 93.88 187 ASP A C 1
ATOM 1531 O O . ASP A 1 187 ? -9.622 -7.063 -4.144 1.00 93.88 187 ASP A O 1
ATOM 1535 N N . SER A 1 188 ? -8.009 -5.630 -4.747 1.00 91.31 188 SER A N 1
ATOM 1536 C CA . SER A 1 188 ? -6.923 -6.596 -4.537 1.00 91.31 188 SER A CA 1
ATOM 1537 C C . SER A 1 188 ? -6.729 -6.929 -3.056 1.00 91.31 188 SER A C 1
ATOM 1539 O O . SER A 1 188 ? -6.491 -8.088 -2.723 1.00 91.31 188 SER A O 1
ATOM 1541 N N . ILE A 1 189 ? -6.816 -5.933 -2.169 1.00 94.94 189 ILE A N 1
ATOM 1542 C CA . ILE A 1 189 ? -6.710 -6.135 -0.719 1.00 94.94 189 ILE A CA 1
ATOM 1543 C C . ILE A 1 189 ? -7.866 -7.006 -0.220 1.00 94.94 189 ILE A C 1
ATOM 1545 O O . ILE A 1 189 ? -7.625 -7.933 0.548 1.00 94.94 189 ILE A O 1
ATOM 1549 N N . ASP A 1 190 ? -9.092 -6.773 -0.684 1.00 96.31 190 ASP A N 1
ATOM 1550 C CA . ASP A 1 190 ? -10.272 -7.555 -0.309 1.00 96.31 190 ASP A CA 1
ATOM 1551 C C . ASP A 1 190 ? -10.091 -9.040 -0.646 1.00 96.31 190 ASP A C 1
ATOM 1553 O O . ASP A 1 190 ? -10.403 -9.914 0.170 1.00 96.31 190 ASP A O 1
ATOM 1557 N N . HIS A 1 191 ? -9.530 -9.338 -1.822 1.00 91.94 191 HIS A N 1
ATOM 1558 C CA . HIS A 1 191 ? -9.220 -10.709 -2.229 1.00 91.94 191 HIS A CA 1
ATOM 1559 C C . HIS A 1 191 ? -8.212 -11.369 -1.277 1.00 91.94 191 HIS A C 1
ATOM 1561 O O . HIS A 1 191 ? -8.427 -12.494 -0.817 1.00 91.94 191 HIS A O 1
ATOM 1567 N N . GLU A 1 192 ? -7.148 -10.650 -0.919 1.00 94.06 192 GLU A N 1
ATOM 1568 C CA . GLU A 1 192 ? -6.108 -11.150 -0.017 1.00 94.06 192 GLU A CA 1
ATOM 1569 C C . GLU A 1 192 ? -6.600 -11.335 1.419 1.00 94.06 192 GLU A C 1
ATOM 1571 O O . GLU A 1 192 ? -6.298 -12.344 2.062 1.00 94.06 192 GLU A O 1
ATOM 1576 N N . LEU A 1 193 ? -7.391 -10.392 1.934 1.00 95.81 193 LEU A N 1
ATOM 1577 C CA . LEU A 1 193 ? -7.971 -10.493 3.270 1.00 95.81 193 LEU A CA 1
ATOM 1578 C C . LEU A 1 193 ? -9.012 -11.616 3.341 1.00 95.81 193 LEU A C 1
ATOM 1580 O O . LEU A 1 193 ? -9.063 -12.329 4.344 1.00 95.81 193 LEU A O 1
ATOM 1584 N N . SER A 1 194 ? -9.770 -11.844 2.265 1.00 93.50 194 SER A N 1
ATOM 1585 C CA . SER A 1 194 ? -10.677 -12.994 2.150 1.00 93.50 194 SER A CA 1
ATOM 1586 C C . SER A 1 194 ? -9.906 -14.315 2.161 1.00 93.50 194 SER A C 1
ATOM 1588 O O . SER A 1 194 ? -10.233 -15.225 2.923 1.00 93.50 194 SER A O 1
ATOM 1590 N N . ALA A 1 195 ? -8.829 -14.412 1.375 1.00 86.25 195 ALA A N 1
ATOM 1591 C CA . ALA A 1 195 ? -7.967 -15.591 1.351 1.00 86.25 195 ALA A CA 1
ATOM 1592 C C . ALA A 1 195 ? -7.250 -15.821 2.693 1.00 86.25 195 ALA A C 1
ATOM 1594 O O . ALA A 1 195 ? -6.979 -16.963 3.072 1.00 86.25 195 ALA A O 1
ATOM 1595 N N . LEU A 1 196 ? -6.919 -14.755 3.426 1.00 93.12 196 LEU A N 1
ATOM 1596 C CA . LEU A 1 196 ? -6.363 -14.846 4.773 1.00 93.12 196 LEU A CA 1
ATOM 1597 C C . LEU A 1 196 ? -7.400 -15.392 5.760 1.00 93.12 196 LEU A C 1
ATOM 1599 O O . LEU A 1 196 ? -7.102 -16.378 6.430 1.00 93.12 196 LEU A O 1
ATOM 1603 N N . ASN A 1 197 ? -8.605 -14.813 5.804 1.00 95.94 197 ASN A N 1
ATOM 1604 C CA . ASN A 1 197 ? -9.705 -15.300 6.644 1.00 95.94 197 ASN A CA 1
ATOM 1605 C C . ASN A 1 197 ? -9.989 -16.786 6.383 1.00 95.94 197 ASN A C 1
ATOM 1607 O O . ASN A 1 197 ? -10.010 -17.570 7.327 1.00 95.94 197 ASN A O 1
ATOM 1611 N N . ALA A 1 198 ? -10.085 -17.198 5.116 1.00 86.12 198 ALA A N 1
ATOM 1612 C CA . ALA A 1 198 ? -10.341 -18.591 4.754 1.00 86.12 198 ALA A CA 1
ATOM 1613 C C . ALA A 1 1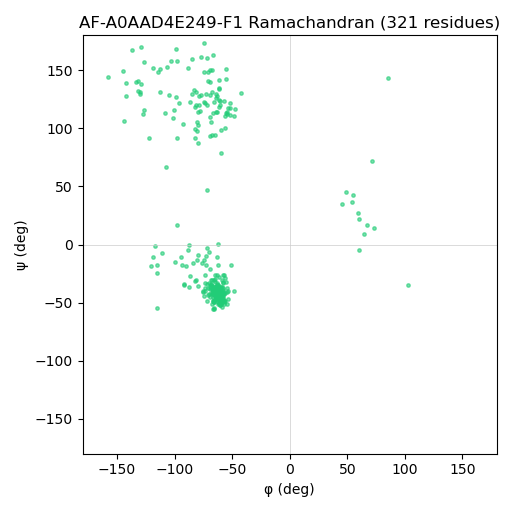98 ? -9.245 -19.560 5.240 1.00 86.12 198 ALA A C 1
ATOM 1615 O O . ALA A 1 198 ? -9.544 -20.679 5.651 1.00 86.12 198 ALA A O 1
ATOM 1616 N N . ARG A 1 199 ? -7.969 -19.149 5.205 1.00 91.31 199 ARG A N 1
ATOM 1617 C CA . ARG A 1 199 ? -6.838 -20.012 5.594 1.00 91.31 199 ARG A CA 1
ATOM 1618 C C . ARG A 1 199 ? -6.593 -20.067 7.096 1.00 91.31 199 ARG A C 1
ATOM 1620 O O . ARG A 1 199 ? -6.073 -21.068 7.580 1.00 91.31 199 ARG A O 1
ATOM 1627 N N . THR A 1 200 ? -6.887 -18.993 7.825 1.00 94.06 200 THR A N 1
ATOM 1628 C CA . THR A 1 200 ? -6.490 -18.861 9.237 1.00 94.06 200 THR A CA 1
ATOM 1629 C C . THR A 1 200 ? -7.663 -18.715 10.200 1.00 94.06 200 THR A C 1
ATOM 1631 O O . THR A 1 200 ? -7.451 -18.776 11.410 1.00 94.06 200 THR A O 1
ATOM 1634 N N . GLY A 1 201 ? -8.881 -18.509 9.696 1.00 91.69 201 GLY A N 1
ATOM 1635 C CA . GLY A 1 201 ? -10.055 -18.172 10.503 1.00 91.69 201 GLY A CA 1
ATOM 1636 C C . GLY A 1 201 ? -9.965 -16.792 11.161 1.00 91.69 201 GLY A C 1
ATOM 1637 O O . GLY A 1 201 ? -10.658 -16.532 12.141 1.00 91.69 201 GLY A O 1
ATOM 1638 N N . MET A 1 202 ? -9.068 -15.915 10.693 1.00 96.00 202 MET A N 1
ATOM 1639 C CA . MET A 1 202 ? -8.929 -14.568 11.245 1.00 96.00 202 MET A CA 1
ATOM 1640 C C . MET A 1 202 ? -10.097 -13.682 10.819 1.00 96.00 202 MET A C 1
ATOM 1642 O O . MET A 1 202 ? -10.277 -13.433 9.629 1.00 96.00 202 MET A O 1
ATOM 1646 N N . GLU A 1 203 ? -10.833 -13.142 11.787 1.00 97.38 203 GLU A N 1
ATOM 1647 C CA . GLU A 1 203 ? -11.833 -12.103 11.540 1.00 97.38 203 GLU A CA 1
ATOM 1648 C C . GLU A 1 203 ? -11.147 -10.741 11.373 1.00 97.38 203 GLU A C 1
ATOM 1650 O O . GLU A 1 203 ? -10.321 -10.321 12.190 1.00 97.38 203 GLU A O 1
ATOM 1655 N N . ILE A 1 204 ? -11.470 -10.066 10.276 1.00 97.81 204 ILE A N 1
ATOM 1656 C CA . ILE A 1 204 ? -10.831 -8.845 9.799 1.00 97.81 204 ILE A CA 1
ATOM 1657 C C . ILE A 1 204 ? -11.908 -7.799 9.513 1.00 97.81 204 ILE A C 1
ATOM 1659 O O . ILE A 1 204 ? -12.952 -8.102 8.931 1.00 97.81 204 ILE A O 1
ATOM 1663 N N . LEU A 1 205 ? -11.613 -6.563 9.911 1.00 97.81 205 LEU A N 1
ATOM 1664 C CA . LEU A 1 205 ? -12.351 -5.360 9.551 1.00 97.81 205 LEU A CA 1
ATOM 1665 C C . LEU A 1 205 ? -11.354 -4.313 9.051 1.00 97.81 205 LEU A C 1
ATOM 1667 O O . LEU A 1 205 ? -10.360 -4.030 9.725 1.00 97.81 205 LEU A O 1
ATOM 1671 N N . LEU A 1 206 ? -11.630 -3.735 7.886 1.00 98.00 206 LEU A N 1
ATOM 1672 C CA . LEU A 1 206 ? -10.836 -2.684 7.263 1.00 98.00 206 LEU A CA 1
ATOM 1673 C C . LEU A 1 206 ? -11.754 -1.527 6.859 1.00 98.00 206 LEU A C 1
ATOM 1675 O O . LEU A 1 206 ? -12.764 -1.727 6.188 1.00 98.00 206 LEU A O 1
ATOM 1679 N N . PHE A 1 207 ? -11.344 -0.316 7.231 1.00 97.88 207 PHE A N 1
ATOM 1680 C CA . PHE A 1 207 ? -11.927 0.932 6.753 1.00 97.88 207 PHE A CA 1
ATOM 1681 C C . PHE A 1 207 ? -10.905 1.671 5.896 1.00 97.88 207 PHE A C 1
ATOM 1683 O O . PHE A 1 207 ? -9.773 1.884 6.339 1.00 97.88 207 PHE A O 1
ATOM 1690 N N . ALA A 1 208 ? -11.319 2.126 4.719 1.00 97.62 208 ALA A N 1
ATOM 1691 C CA . ALA A 1 208 ? -10.585 3.120 3.950 1.00 97.62 208 ALA A CA 1
ATOM 1692 C C . ALA A 1 208 ? -11.531 4.272 3.604 1.00 97.62 208 ALA A C 1
ATOM 1694 O O . ALA A 1 208 ? -12.531 4.092 2.915 1.00 97.62 208 ALA A O 1
ATOM 1695 N N . VAL A 1 209 ? -11.228 5.456 4.133 1.00 97.25 209 VAL A N 1
ATOM 1696 C CA . VAL A 1 209 ? -12.051 6.663 3.991 1.00 97.25 209 VAL A CA 1
ATOM 1697 C C . VAL A 1 209 ? -11.261 7.752 3.279 1.00 97.25 209 VAL A C 1
ATOM 1699 O O . VAL A 1 209 ? -10.031 7.794 3.370 1.00 97.25 209 VAL A O 1
ATOM 1702 N N . ARG A 1 210 ? -11.954 8.648 2.574 1.00 94.69 210 ARG A N 1
ATOM 1703 C CA . ARG A 1 210 ? -11.315 9.822 1.970 1.00 94.69 210 ARG A CA 1
ATOM 1704 C C . ARG A 1 210 ? -10.984 10.869 3.032 1.00 94.69 210 ARG A C 1
ATOM 1706 O O . ARG A 1 210 ? -11.689 11.028 4.024 1.00 94.69 210 ARG A O 1
ATOM 1713 N N . SER A 1 211 ? -9.901 11.596 2.792 1.00 92.31 211 SER A N 1
ATOM 1714 C CA . SER A 1 211 ? -9.487 12.751 3.592 1.00 92.31 211 SER A CA 1
ATOM 1715 C C . SER A 1 211 ? -9.982 14.086 3.033 1.00 92.31 211 SER A C 1
ATOM 1717 O O . SER A 1 211 ? -9.829 15.102 3.696 1.00 92.31 211 SER A O 1
ATOM 1719 N N . ASP A 1 212 ? -10.523 14.092 1.816 1.00 90.38 212 ASP A N 1
ATOM 1720 C CA . ASP A 1 212 ? -10.939 15.288 1.083 1.00 90.38 212 ASP A CA 1
ATOM 1721 C C . ASP A 1 212 ? -12.352 15.074 0.524 1.00 90.38 212 ASP A C 1
ATOM 1723 O O . ASP A 1 212 ? -12.669 13.973 0.068 1.00 90.38 212 ASP A O 1
ATOM 1727 N N . VAL A 1 213 ? -13.193 16.110 0.566 1.00 92.06 213 VAL A N 1
ATOM 1728 C CA . VAL A 1 213 ? -14.573 16.102 0.051 1.00 92.06 213 VAL A CA 1
ATOM 1729 C C . VAL A 1 213 ? -14.607 15.932 -1.467 1.00 92.06 213 VAL A C 1
ATOM 1731 O O . VAL A 1 213 ? -15.535 15.309 -1.985 1.00 92.06 213 VAL A O 1
ATOM 1734 N N . GLU A 1 214 ? -13.586 16.427 -2.168 1.00 91.44 214 GLU A N 1
ATOM 1735 C CA . GLU A 1 214 ? -13.502 16.393 -3.632 1.00 91.44 214 GLU A CA 1
ATOM 1736 C C . GLU A 1 214 ? -13.179 14.991 -4.176 1.00 91.44 214 GLU A C 1
ATOM 1738 O O . GLU A 1 214 ? -13.326 14.711 -5.368 1.00 91.44 214 GLU A O 1
ATOM 1743 N N . HIS A 1 215 ? -12.751 14.062 -3.316 1.00 91.56 215 HIS A N 1
ATOM 1744 C CA . HIS A 1 215 ? -12.530 12.680 -3.724 1.00 91.56 215 HIS A CA 1
ATOM 1745 C C . HIS A 1 215 ? -13.861 11.954 -3.957 1.00 91.56 215 HIS A C 1
ATOM 1747 O O . HIS A 1 215 ? -14.718 11.901 -3.077 1.00 91.56 215 HIS A O 1
ATOM 1753 N N . PHE A 1 216 ? -13.993 11.293 -5.110 1.00 92.12 216 PHE A N 1
ATOM 1754 C CA . PHE A 1 216 ? -15.194 10.531 -5.486 1.00 92.12 216 PHE A CA 1
ATOM 1755 C C . PHE A 1 216 ? -15.391 9.211 -4.719 1.00 92.12 216 PHE A C 1
ATOM 1757 O O . PHE A 1 216 ? -16.434 8.573 -4.855 1.00 92.12 216 PHE A O 1
ATOM 1764 N N . ASN A 1 217 ? -14.395 8.764 -3.948 1.00 91.62 217 ASN A N 1
ATOM 1765 C CA . ASN A 1 217 ? -14.464 7.501 -3.214 1.00 91.62 217 ASN A CA 1
ATOM 1766 C C . ASN A 1 217 ? -15.477 7.592 -2.066 1.00 91.62 217 ASN A C 1
ATOM 1768 O O . ASN A 1 217 ? -15.383 8.482 -1.229 1.00 91.62 217 ASN A O 1
ATOM 1772 N N . GLN A 1 218 ? -16.403 6.639 -1.992 1.00 94.00 218 GLN A N 1
ATOM 1773 C CA . GLN A 1 218 ? -17.173 6.399 -0.770 1.00 94.00 218 GLN A CA 1
ATOM 1774 C C . GLN A 1 218 ? -16.306 5.636 0.246 1.00 94.00 218 GLN A C 1
ATOM 1776 O O . GLN A 1 218 ? -15.323 5.008 -0.164 1.00 94.00 218 GLN A O 1
ATOM 1781 N N . PRO A 1 219 ? -16.653 5.644 1.548 1.00 97.25 219 PRO A N 1
ATOM 1782 C CA . PRO A 1 219 ? -16.002 4.786 2.529 1.00 97.25 219 PRO A CA 1
ATOM 1783 C C . PRO A 1 219 ? -15.999 3.329 2.065 1.00 97.25 219 PRO A C 1
ATOM 1785 O O . PRO A 1 219 ? -17.055 2.718 1.900 1.00 97.25 219 PRO A O 1
ATOM 1788 N N . HIS A 1 220 ? -14.809 2.771 1.865 1.00 98.06 220 HIS A N 1
ATOM 1789 C CA . HIS A 1 220 ? -14.644 1.355 1.573 1.00 98.06 220 HIS A CA 1
ATOM 1790 C C . HIS A 1 220 ? -14.616 0.577 2.878 1.00 98.06 220 HIS A C 1
ATOM 1792 O O . HIS A 1 220 ? -13.872 0.915 3.808 1.00 98.06 220 HIS A O 1
ATOM 1798 N N . ILE A 1 221 ? -15.436 -0.466 2.938 1.00 98.12 221 ILE A N 1
ATOM 1799 C CA . ILE A 1 221 ? -15.596 -1.311 4.113 1.00 98.12 221 ILE A CA 1
ATOM 1800 C C . ILE A 1 221 ? -15.402 -2.749 3.665 1.00 98.12 221 ILE A C 1
ATOM 1802 O O . ILE A 1 221 ? -16.252 -3.305 2.973 1.00 98.12 221 ILE A O 1
ATOM 1806 N N . PHE A 1 222 ? -14.315 -3.359 4.122 1.00 98.06 222 PHE A N 1
ATOM 1807 C CA . PHE A 1 222 ? -14.136 -4.800 4.033 1.00 98.06 222 PHE A CA 1
ATOM 1808 C C . PHE A 1 222 ? -14.343 -5.407 5.411 1.00 98.06 222 PHE A C 1
ATOM 1810 O O . PHE A 1 222 ? -13.745 -4.966 6.396 1.00 98.06 222 PHE A O 1
ATOM 1817 N N . GLN A 1 223 ? -15.193 -6.423 5.485 1.00 97.75 223 GLN A N 1
ATOM 1818 C CA . GLN A 1 223 ? -15.522 -7.082 6.735 1.00 97.75 223 GLN A CA 1
ATOM 1819 C C . GLN A 1 223 ? -15.741 -8.578 6.527 1.00 97.75 223 GLN A C 1
ATOM 1821 O O . GLN A 1 223 ? -16.204 -9.019 5.477 1.00 97.75 223 GLN A O 1
ATOM 1826 N N . THR A 1 224 ? -15.421 -9.343 7.560 1.00 96.88 224 THR A N 1
ATOM 1827 C CA . THR A 1 224 ? -15.641 -10.795 7.626 1.00 96.88 224 THR A CA 1
ATOM 1828 C C . THR A 1 224 ? -16.924 -11.088 8.409 1.00 96.88 224 THR A C 1
ATOM 1830 O O . THR A 1 224 ? -17.527 -10.188 8.996 1.00 96.88 224 THR A O 1
ATOM 1833 N N . SER A 1 225 ? -17.414 -12.328 8.368 1.00 89.81 225 SER A N 1
ATOM 1834 C CA . SER A 1 225 ? -18.789 -12.654 8.774 1.00 89.81 225 SER A CA 1
ATOM 1835 C C . SER A 1 225 ? -19.159 -12.292 10.218 1.00 89.81 225 SER A C 1
ATOM 1837 O O . SER A 1 225 ? -20.322 -11.990 10.476 1.00 89.81 225 SER A O 1
ATOM 1839 N N . CYS A 1 226 ? -18.216 -12.315 11.164 1.00 93.31 226 CYS A N 1
ATOM 1840 C CA . CYS A 1 226 ? -18.517 -12.123 12.585 1.00 93.31 226 CYS A CA 1
ATOM 1841 C C . CYS A 1 226 ? -18.376 -10.661 13.041 1.00 93.31 226 CYS A C 1
ATOM 1843 O O . CYS A 1 226 ? -18.893 -10.273 14.092 1.00 93.31 226 CYS A O 1
ATOM 1845 N N . THR A 1 227 ? -17.682 -9.819 12.269 1.00 94.38 227 THR A N 1
ATOM 1846 C CA . THR A 1 227 ? -17.361 -8.460 12.719 1.00 94.38 227 THR A CA 1
ATOM 1847 C C . THR A 1 227 ? -18.596 -7.572 12.800 1.00 94.38 227 THR A C 1
ATOM 1849 O O . THR A 1 227 ? -18.725 -6.823 13.758 1.00 94.38 227 THR A O 1
ATOM 1852 N N . SER A 1 228 ? -19.540 -7.679 11.865 1.00 93.50 228 SER A N 1
ATOM 1853 C CA . SER A 1 228 ? -20.777 -6.881 11.886 1.00 93.50 228 SER A CA 1
ATOM 1854 C C . SER A 1 228 ? -21.569 -7.081 13.184 1.00 93.50 228 SER A C 1
ATOM 1856 O O . SER A 1 228 ? -21.833 -6.118 13.903 1.00 93.50 228 SER A O 1
ATOM 1858 N N . ALA A 1 229 ? -21.829 -8.339 13.547 1.00 94.94 229 ALA A N 1
ATOM 1859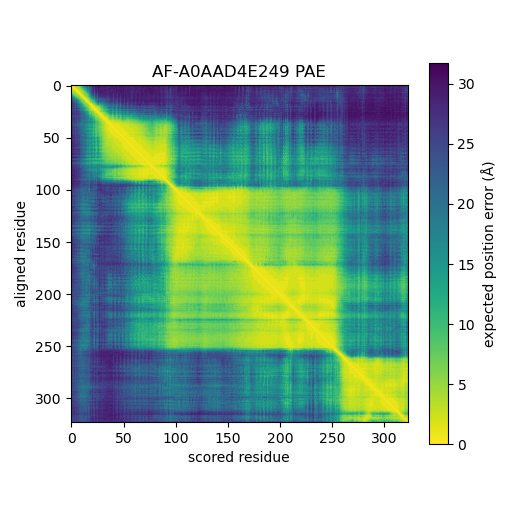 C CA . ALA A 1 229 ? -22.546 -8.702 14.765 1.00 94.94 229 ALA A CA 1
ATOM 1860 C C . ALA A 1 229 ? -21.837 -8.217 16.041 1.00 94.94 229 ALA A C 1
ATOM 1862 O O . ALA A 1 229 ? -22.500 -7.791 16.986 1.00 94.94 229 ALA A O 1
ATOM 1863 N N . PHE A 1 230 ? -20.499 -8.245 16.077 1.00 96.56 230 PHE A N 1
ATOM 1864 C CA . PHE A 1 230 ? -19.735 -7.701 17.203 1.00 96.56 230 PHE A CA 1
ATOM 1865 C C . PHE A 1 230 ? -19.985 -6.200 17.388 1.00 96.56 230 PHE A C 1
ATOM 1867 O O . PHE A 1 230 ? -20.216 -5.750 18.508 1.00 96.56 230 PHE A O 1
ATOM 1874 N N . PHE A 1 231 ? -19.951 -5.421 16.307 1.00 96.44 231 PHE A N 1
ATOM 1875 C CA . PHE A 1 231 ? -20.149 -3.973 16.375 1.00 96.44 231 PHE A CA 1
ATOM 1876 C C . PHE A 1 231 ? -21.583 -3.606 16.771 1.00 96.44 231 PHE A C 1
ATOM 1878 O O . PHE A 1 231 ? -21.772 -2.776 17.664 1.00 96.44 231 PHE A O 1
ATOM 1885 N N . ASP A 1 232 ? -22.575 -4.295 16.211 1.00 94.44 232 ASP A N 1
ATOM 1886 C CA . ASP A 1 232 ? -23.975 -4.090 16.584 1.00 94.44 232 ASP A CA 1
ATOM 1887 C C . ASP A 1 232 ? -24.218 -4.447 18.062 1.00 94.44 232 ASP A C 1
ATOM 1889 O O . ASP A 1 232 ? -24.829 -3.670 18.796 1.00 94.44 232 ASP A O 1
ATOM 1893 N N . ALA A 1 233 ? -23.681 -5.575 18.540 1.00 96.38 233 ALA A N 1
ATOM 1894 C CA . ALA A 1 233 ? -23.883 -6.028 19.916 1.00 96.38 233 ALA A CA 1
ATOM 1895 C C . ALA A 1 233 ? -23.093 -5.217 20.957 1.00 96.38 233 ALA A C 1
ATOM 1897 O O . ALA A 1 233 ? -23.598 -4.951 22.047 1.00 96.38 233 ALA A O 1
ATOM 1898 N N . CYS A 1 234 ? -21.842 -4.849 20.661 1.00 97.38 234 CYS A N 1
ATOM 1899 C CA . CYS A 1 234 ? -20.959 -4.196 21.631 1.00 97.38 234 CYS A CA 1
ATOM 1900 C C . CYS A 1 234 ? -21.021 -2.670 21.583 1.00 97.38 234 CYS A C 1
ATOM 1902 O O . CYS A 1 234 ? -20.845 -2.035 22.622 1.00 97.38 234 CYS A O 1
ATOM 1904 N N . LEU A 1 235 ? -21.226 -2.078 20.404 1.00 94.00 235 LEU A N 1
ATOM 1905 C CA . LEU A 1 235 ? -21.227 -0.623 20.225 1.00 94.00 235 LEU A CA 1
ATOM 1906 C C . LEU A 1 235 ? -22.611 -0.057 19.902 1.00 94.00 235 LEU A C 1
ATOM 1908 O O . LEU A 1 235 ? -22.744 1.164 19.850 1.00 94.00 235 LEU A O 1
ATOM 1912 N N . GLY A 1 236 ? -23.623 -0.900 19.664 1.00 95.38 236 GLY A N 1
ATOM 1913 C CA . GLY A 1 236 ? -24.970 -0.445 19.302 1.00 95.38 236 GLY A CA 1
ATOM 1914 C C . GLY A 1 236 ? -24.996 0.377 18.012 1.00 95.38 236 GLY A C 1
ATOM 1915 O O . GLY A 1 236 ? -25.883 1.206 17.823 1.00 95.38 236 GLY A O 1
ATOM 1916 N N . THR A 1 237 ? -23.985 0.218 17.156 1.00 95.50 237 THR A N 1
ATOM 1917 C CA . THR A 1 237 ? -23.810 1.004 15.936 1.00 95.50 237 THR A CA 1
ATOM 1918 C C . THR A 1 237 ? -23.280 0.120 14.822 1.00 95.50 237 THR A C 1
ATOM 1920 O O . THR A 1 237 ? -22.386 -0.700 15.035 1.00 95.50 237 THR A O 1
ATOM 1923 N N . SER A 1 238 ? -23.812 0.327 13.618 1.00 97.19 238 SER A N 1
ATOM 1924 C CA . SER A 1 238 ? -23.367 -0.414 12.448 1.00 97.19 238 SER A CA 1
ATOM 1925 C C . SER A 1 238 ? -21.953 -0.002 12.039 1.00 97.19 238 SER A C 1
ATOM 1927 O O . SER A 1 238 ? -21.538 1.156 12.168 1.00 97.19 238 SER A O 1
ATOM 1929 N N . VAL A 1 239 ? -21.230 -0.954 11.452 1.00 97.12 239 VAL A N 1
ATOM 1930 C CA . VAL A 1 239 ? -19.900 -0.742 10.861 1.00 97.12 239 VAL A CA 1
ATOM 1931 C C . VAL A 1 239 ? -19.919 0.403 9.834 1.00 97.12 239 VAL A C 1
ATOM 1933 O O . VAL A 1 239 ? -18.994 1.213 9.794 1.00 97.12 239 VAL A O 1
ATOM 1936 N N . GLY A 1 240 ? -21.003 0.528 9.059 1.00 96.75 240 GLY A N 1
ATOM 1937 C CA . GLY A 1 240 ? -21.196 1.615 8.093 1.00 96.75 240 GLY A CA 1
ATOM 1938 C C . GLY A 1 240 ? -21.251 3.002 8.734 1.00 96.75 240 GLY A C 1
ATOM 1939 O O . GLY A 1 240 ? -20.574 3.919 8.274 1.00 96.75 240 GLY A O 1
ATOM 1940 N N . ASN A 1 241 ? -21.982 3.151 9.842 1.00 96.62 241 ASN A N 1
ATOM 1941 C CA . ASN A 1 241 ? -22.055 4.427 10.559 1.00 96.62 241 ASN A CA 1
ATOM 1942 C C . ASN A 1 241 ? -20.697 4.822 11.144 1.00 96.62 241 ASN A C 1
ATOM 1944 O O . ASN A 1 241 ? -20.329 5.995 11.129 1.00 96.62 241 ASN A O 1
ATOM 1948 N N . ILE A 1 242 ? -19.921 3.845 11.617 1.00 96.69 242 ILE A N 1
ATOM 1949 C CA . ILE A 1 242 ? -18.561 4.087 12.108 1.00 96.69 242 ILE A CA 1
ATOM 1950 C C . ILE A 1 242 ? -17.644 4.541 10.971 1.00 96.69 242 ILE A C 1
ATOM 1952 O O . ILE A 1 242 ? -16.891 5.495 11.160 1.00 96.69 242 ILE A O 1
ATOM 1956 N N . ALA A 1 243 ? -17.731 3.916 9.793 1.00 97.19 243 ALA A N 1
ATOM 1957 C CA . ALA A 1 243 ? -16.973 4.336 8.617 1.00 97.19 243 ALA A CA 1
ATOM 1958 C C . ALA A 1 243 ? -17.313 5.778 8.204 1.00 97.19 243 ALA A C 1
ATOM 1960 O O . ALA A 1 243 ? -16.408 6.568 7.952 1.00 97.19 243 ALA A O 1
ATOM 1961 N N . LEU A 1 244 ? -18.601 6.143 8.208 1.00 96.38 244 LEU A N 1
ATOM 1962 C CA . LEU A 1 244 ? -19.063 7.505 7.919 1.00 96.38 244 LEU A CA 1
ATOM 1963 C C . LEU A 1 244 ? -18.582 8.520 8.963 1.00 96.38 244 LEU A C 1
ATOM 1965 O O . LEU A 1 244 ? -18.140 9.609 8.608 1.00 96.38 244 LEU A O 1
ATOM 1969 N N . HIS A 1 245 ? -18.623 8.177 10.253 1.00 94.75 245 HIS A N 1
ATOM 1970 C CA . HIS A 1 245 ? -18.081 9.043 11.304 1.00 94.75 245 HIS A CA 1
ATOM 1971 C C . HIS A 1 245 ? -16.568 9.228 11.167 1.00 94.75 245 HIS A C 1
ATOM 1973 O O . HIS A 1 245 ? -16.065 10.335 11.360 1.00 94.75 245 HIS A O 1
ATOM 1979 N N . LEU A 1 246 ? -15.847 8.159 10.822 1.00 95.56 246 LEU A N 1
ATOM 1980 C CA . LEU A 1 246 ? -14.412 8.215 10.575 1.00 95.56 246 LEU A CA 1
ATOM 1981 C C . LEU A 1 246 ? -14.095 9.089 9.355 1.00 95.56 246 LEU A C 1
ATOM 1983 O O . LEU A 1 246 ? -13.206 9.930 9.440 1.00 95.56 246 LEU A O 1
ATOM 1987 N N . GLU A 1 247 ? -14.844 8.943 8.261 1.00 96.00 247 GLU A N 1
ATOM 1988 C CA . GLU A 1 247 ? -14.723 9.787 7.070 1.00 96.00 247 GLU A CA 1
ATOM 1989 C C . GLU A 1 247 ? -14.988 11.258 7.399 1.00 96.00 247 GLU A C 1
ATOM 1991 O O . GLU A 1 247 ? -14.162 12.115 7.093 1.00 96.00 247 GLU A O 1
ATOM 1996 N N . GLY A 1 248 ? -16.095 11.555 8.084 1.00 93.81 248 GLY A N 1
ATOM 1997 C CA . GLY A 1 248 ? -16.424 12.915 8.506 1.00 93.81 248 GLY A CA 1
ATOM 1998 C C . GLY A 1 248 ? -15.333 13.525 9.387 1.00 93.81 248 GLY A C 1
ATOM 1999 O O . GLY A 1 248 ? -14.980 14.690 9.216 1.00 93.81 248 GLY A O 1
ATOM 2000 N N . PHE A 1 249 ? -14.740 12.730 10.283 1.00 92.56 249 PHE A N 1
ATOM 2001 C CA . PHE A 1 249 ? -13.599 13.152 11.093 1.00 92.56 249 PHE A CA 1
ATOM 2002 C C . PHE A 1 249 ? -12.347 13.429 10.245 1.00 92.56 249 PHE A C 1
ATOM 2004 O O . PHE A 1 249 ? -11.664 14.429 10.476 1.00 92.56 249 PHE A O 1
ATOM 2011 N N . SER A 1 250 ? -12.050 12.573 9.262 1.00 91.94 250 SER A N 1
ATOM 2012 C CA . SER A 1 250 ? -10.921 12.745 8.339 1.00 91.94 250 SER A CA 1
ATOM 2013 C C . SER A 1 250 ? -11.070 13.987 7.459 1.00 91.94 250 SER A C 1
ATOM 2015 O O . SER A 1 250 ? -10.109 14.742 7.333 1.00 91.94 250 SER A O 1
ATOM 2017 N N . ILE A 1 251 ? -12.266 14.230 6.918 1.00 92.12 251 ILE A N 1
ATOM 2018 C CA . ILE A 1 251 ? -12.603 15.398 6.091 1.00 92.12 251 ILE A CA 1
ATOM 2019 C C . ILE A 1 251 ? -12.559 16.694 6.898 1.00 92.12 251 ILE A C 1
ATOM 2021 O O . ILE A 1 251 ? -12.040 17.703 6.430 1.00 92.12 251 ILE A O 1
ATOM 2025 N N . ALA A 1 252 ? -13.093 16.681 8.122 1.00 88.44 252 ALA A N 1
ATOM 2026 C CA . ALA A 1 252 ? -13.125 17.867 8.973 1.00 88.44 252 ALA A CA 1
ATOM 2027 C C . ALA A 1 252 ? -11.720 18.366 9.352 1.00 88.44 252 ALA A C 1
ATOM 2029 O O . ALA A 1 252 ? -11.596 19.449 9.922 1.00 88.44 252 ALA A O 1
ATOM 2030 N N . GLY A 1 253 ? -10.667 17.585 9.069 1.00 81.88 253 GLY A N 1
ATOM 2031 C CA . GLY A 1 253 ? -9.285 17.993 9.282 1.00 81.88 253 GLY A CA 1
ATOM 2032 C C . GLY A 1 253 ? -9.003 18.339 10.739 1.00 81.88 253 GLY A C 1
ATOM 2033 O O . GLY A 1 253 ? -8.136 19.172 11.001 1.00 81.88 253 GLY A O 1
ATOM 2034 N N . VAL A 1 254 ? -9.755 17.740 11.678 1.00 72.31 254 VAL A N 1
ATOM 2035 C CA . VAL A 1 254 ? -9.674 18.033 13.112 1.00 72.31 254 VAL A CA 1
ATOM 2036 C C . VAL A 1 254 ? -8.231 17.810 13.551 1.00 72.31 254 VAL A C 1
ATOM 2038 O O . VAL A 1 254 ? -7.774 16.677 13.728 1.00 72.31 254 VAL A O 1
ATOM 2041 N N . GLN A 1 255 ? -7.480 18.906 13.674 1.00 58.41 255 GLN A N 1
ATOM 2042 C CA . GLN A 1 255 ? -6.087 18.851 14.083 1.00 58.41 255 GLN A CA 1
ATOM 2043 C C . GLN A 1 255 ? -6.046 18.250 15.488 1.00 58.41 255 GLN A C 1
ATOM 2045 O O . GLN A 1 255 ? -6.821 18.635 16.361 1.00 58.41 255 GLN A O 1
ATOM 2050 N N . LYS A 1 256 ? -5.145 17.287 15.720 1.00 53.16 256 LYS A N 1
ATOM 2051 C CA . LYS A 1 256 ? -5.029 16.537 16.990 1.00 53.16 256 LYS A CA 1
ATOM 2052 C C . LYS A 1 256 ? -4.956 17.411 18.248 1.00 53.16 256 LYS A C 1
ATOM 2054 O O . LYS A 1 256 ? -5.177 16.898 19.341 1.00 53.16 256 LYS A O 1
ATOM 2059 N N . GLU A 1 257 ? -4.648 18.694 18.107 1.00 52.12 257 GLU A N 1
ATOM 2060 C CA . GLU A 1 257 ? -4.604 19.664 19.198 1.00 52.12 257 GLU A CA 1
ATOM 2061 C C . GLU A 1 257 ? -5.981 19.910 19.836 1.00 52.12 257 GLU A C 1
ATOM 2063 O O . GLU A 1 257 ? -6.049 20.109 21.047 1.00 52.12 257 GLU A O 1
ATOM 2068 N N . THR A 1 258 ? -7.084 19.787 19.089 1.00 48.03 258 THR A N 1
ATOM 2069 C CA . THR A 1 258 ? -8.443 20.011 19.622 1.00 48.03 258 THR A CA 1
ATOM 2070 C C . THR A 1 258 ? -9.091 18.747 20.195 1.00 48.03 258 THR A C 1
ATOM 2072 O O . THR A 1 258 ? -9.997 18.838 21.018 1.00 48.03 258 THR A O 1
ATOM 2075 N N . ALA A 1 259 ? -8.595 17.558 19.839 1.00 46.78 259 ALA A N 1
ATOM 2076 C CA . ALA A 1 259 ? -9.100 16.271 20.330 1.00 46.78 259 ALA A CA 1
ATOM 2077 C C . ALA A 1 259 ? -8.281 15.692 21.498 1.00 46.78 259 ALA A C 1
ATOM 2079 O O . ALA A 1 259 ? -8.388 14.503 21.818 1.00 46.78 259 ALA A O 1
ATOM 2080 N N . VAL A 1 260 ? -7.453 16.503 22.167 1.00 51.41 260 VAL A N 1
ATOM 2081 C CA . VAL A 1 260 ? -6.970 16.110 23.489 1.00 51.41 260 VAL A CA 1
ATOM 2082 C C . VAL A 1 260 ? -8.207 16.061 24.374 1.00 51.41 260 VAL A C 1
ATOM 2084 O O . VAL A 1 260 ? -8.829 17.085 24.632 1.00 51.41 260 VAL A O 1
ATOM 2087 N N . SER A 1 261 ? -8.575 14.868 24.841 1.00 54.31 261 SER A N 1
ATOM 2088 C CA . SER A 1 261 ? -9.477 14.700 25.979 1.00 54.31 261 SER A CA 1
ATOM 2089 C C . SER A 1 261 ? -8.818 15.376 27.181 1.00 54.31 261 SER A C 1
ATOM 2091 O O . SER A 1 261 ? -8.161 14.725 27.998 1.00 54.31 261 SER A O 1
ATOM 2093 N N . VAL A 1 262 ? -8.903 16.704 27.258 1.00 64.12 262 VAL A N 1
ATOM 2094 C CA . VAL A 1 262 ? -8.351 17.457 28.367 1.00 64.12 262 VAL A CA 1
ATOM 2095 C C . VAL A 1 262 ? -9.186 17.058 29.562 1.00 64.12 262 VAL A C 1
ATOM 2097 O O . VAL A 1 262 ? -10.387 17.310 29.620 1.00 64.12 262 VAL A O 1
ATOM 2100 N N . LYS A 1 263 ? -8.555 16.368 30.511 1.00 71.62 263 LYS A N 1
ATOM 2101 C CA . LYS A 1 263 ? -9.205 16.032 31.768 1.00 71.62 263 LYS A CA 1
ATOM 2102 C C . LYS A 1 263 ? -9.425 17.339 32.525 1.00 71.62 263 LYS A C 1
ATOM 2104 O O . LYS A 1 263 ? -8.527 17.827 33.210 1.00 71.62 263 LYS A O 1
ATOM 2109 N N . ILE A 1 264 ? -10.611 17.918 32.368 1.00 80.12 264 ILE A N 1
ATOM 2110 C CA . ILE A 1 264 ? -11.032 19.095 33.119 1.00 80.12 264 ILE A CA 1
ATOM 2111 C C . ILE A 1 264 ? -11.208 18.638 34.567 1.00 80.12 264 ILE A C 1
ATOM 2113 O O . ILE A 1 264 ? -12.142 17.913 34.897 1.00 80.12 264 ILE A O 1
ATOM 2117 N N . SER A 1 265 ? -10.259 19.004 35.432 1.00 85.25 265 SER A N 1
ATOM 2118 C CA . SER A 1 265 ? -10.242 18.536 36.825 1.00 85.25 265 SER A CA 1
ATOM 2119 C C . SER A 1 265 ? -11.458 19.000 37.630 1.00 85.25 265 SER A C 1
ATOM 2121 O O . SER A 1 265 ? -11.795 18.366 38.626 1.00 85.25 265 SER A O 1
ATOM 2123 N N . ARG A 1 266 ? -12.067 20.126 37.246 1.00 89.69 266 ARG A N 1
ATOM 2124 C CA . ARG A 1 266 ? -13.262 20.703 37.867 1.00 89.69 266 ARG A CA 1
ATOM 2125 C C . ARG A 1 266 ? -13.970 21.621 36.875 1.00 89.69 266 ARG A C 1
ATOM 2127 O O . ARG A 1 266 ? -13.299 22.310 36.109 1.00 89.69 266 ARG A O 1
ATOM 2134 N N . MET A 1 267 ? -15.298 21.646 36.908 1.00 89.88 267 MET A N 1
ATOM 2135 C CA . MET A 1 267 ? -16.098 22.529 36.057 1.00 89.88 267 MET A CA 1
ATOM 2136 C C . MET A 1 267 ? -16.081 23.960 36.610 1.00 89.88 267 MET A C 1
ATOM 2138 O O . MET A 1 267 ? -16.356 24.167 37.791 1.00 89.88 267 MET A O 1
ATOM 2142 N N . TYR A 1 268 ? -15.758 24.942 35.766 1.00 93.81 268 TYR A N 1
ATOM 2143 C CA . TYR A 1 268 ? -15.746 26.361 36.133 1.00 93.81 268 TYR A CA 1
ATOM 2144 C C . TYR A 1 268 ? -17.014 27.042 35.620 1.00 93.81 268 TYR A C 1
ATOM 2146 O O . TYR A 1 268 ? -17.148 27.249 34.421 1.00 93.81 268 TYR A O 1
ATOM 2154 N N . TYR A 1 269 ? -17.935 27.400 36.515 1.00 94.12 269 TYR A N 1
ATOM 2155 C CA . TYR A 1 269 ? -19.157 28.133 36.150 1.00 94.12 269 TYR A CA 1
ATOM 2156 C C . TYR A 1 269 ? -18.940 29.652 36.148 1.00 94.12 269 TYR A C 1
ATOM 2158 O O . TYR A 1 269 ? -19.443 30.358 35.277 1.00 94.12 269 TYR A O 1
ATOM 2166 N N . VAL A 1 270 ? -18.135 30.158 37.086 1.00 94.38 270 VAL A N 1
ATOM 2167 C CA . VAL A 1 270 ? -17.697 31.561 37.110 1.00 94.38 270 VAL A CA 1
ATOM 2168 C C . VAL A 1 270 ? -16.526 31.724 36.143 1.00 94.38 270 VAL A C 1
ATOM 2170 O O . VAL A 1 270 ? -15.580 30.937 36.182 1.00 94.38 270 VAL A O 1
ATOM 2173 N N . ASN A 1 271 ? -16.592 32.737 35.275 1.00 94.06 271 ASN A N 1
ATOM 2174 C CA . ASN A 1 271 ? -15.610 32.983 34.212 1.00 94.06 271 ASN A CA 1
ATOM 2175 C C . ASN A 1 271 ? -15.426 31.758 33.294 1.00 94.06 271 ASN A C 1
ATOM 2177 O O . ASN A 1 271 ? -14.300 31.382 32.957 1.00 94.06 271 ASN A O 1
ATOM 2181 N N . PHE A 1 272 ? -16.539 31.110 32.920 1.00 92.25 272 PHE A N 1
ATOM 2182 C CA . PHE A 1 272 ? -16.558 29.962 32.004 1.00 92.25 272 PHE A CA 1
ATOM 2183 C C . PHE A 1 272 ? -15.847 30.281 30.680 1.00 92.25 272 PHE A C 1
ATOM 2185 O O . PHE A 1 272 ? -15.070 29.464 30.187 1.00 92.25 272 PHE A O 1
ATOM 2192 N N . ASN A 1 273 ? -16.043 31.495 30.157 1.00 90.88 273 ASN A N 1
ATOM 2193 C CA . ASN A 1 273 ? -15.398 31.954 28.928 1.00 90.88 273 ASN A CA 1
ATOM 2194 C C . ASN A 1 273 ? -13.871 31.871 29.029 1.00 90.88 273 ASN A C 1
ATOM 2196 O O . ASN A 1 273 ? -13.247 31.230 28.194 1.00 90.88 273 ASN A O 1
ATOM 2200 N N . ASP A 1 274 ? -13.269 32.394 30.093 1.00 92.81 274 ASP A N 1
ATOM 2201 C CA . ASP A 1 274 ? -11.807 32.415 30.220 1.00 92.81 274 ASP A CA 1
ATOM 2202 C C . ASP A 1 274 ? -11.222 31.040 30.571 1.00 92.81 274 ASP A C 1
ATOM 2204 O O . ASP A 1 274 ? -10.177 30.640 30.056 1.00 92.81 274 ASP A O 1
ATOM 2208 N N . ASN A 1 275 ? -11.891 30.295 31.456 1.00 91.88 275 ASN A N 1
ATOM 2209 C CA . ASN A 1 275 ? -11.340 29.054 32.008 1.00 91.88 275 ASN A CA 1
ATOM 2210 C C . ASN A 1 275 ? -11.624 27.819 31.153 1.00 91.88 275 ASN A C 1
ATOM 2212 O O . ASN A 1 275 ? -10.862 26.854 31.227 1.00 91.88 275 ASN A O 1
ATOM 2216 N N . ILE A 1 276 ? -12.714 27.831 30.381 1.00 90.25 276 ILE A N 1
ATOM 2217 C CA . ILE A 1 276 ? -13.147 26.702 29.556 1.00 90.25 276 ILE A CA 1
ATOM 2218 C C . ILE A 1 276 ? -13.083 27.062 28.074 1.00 90.25 276 ILE A C 1
ATOM 2220 O O . ILE A 1 276 ? -12.387 26.370 27.334 1.00 90.25 276 ILE A O 1
ATOM 2224 N N . ILE A 1 277 ? -13.730 28.147 27.633 1.00 88.12 277 ILE A N 1
ATOM 2225 C CA . ILE A 1 277 ? -13.757 28.489 26.200 1.00 88.12 277 ILE A CA 1
ATOM 2226 C C . ILE A 1 277 ? -12.354 28.868 25.710 1.00 88.12 277 ILE A C 1
ATOM 2228 O O . ILE A 1 277 ? -11.838 28.222 24.809 1.00 88.12 277 ILE A O 1
ATOM 2232 N N . SER A 1 278 ? -11.687 29.839 26.330 1.00 85.06 278 SER A N 1
ATOM 2233 C CA . SER A 1 278 ? -10.372 30.317 25.878 1.00 85.06 278 SER A CA 1
ATOM 2234 C C . SER A 1 278 ? -9.264 29.277 26.047 1.00 85.06 278 SER A C 1
ATOM 2236 O O . SER A 1 278 ? -8.311 29.257 25.277 1.00 85.06 278 SER A O 1
ATOM 2238 N N . LYS A 1 279 ? -9.371 28.409 27.062 1.00 85.88 279 LYS A N 1
ATOM 2239 C CA . LYS A 1 279 ? -8.323 27.436 27.406 1.00 85.88 279 LYS A CA 1
ATOM 2240 C C . LYS A 1 279 ? -8.484 26.081 26.722 1.00 85.88 279 LYS A C 1
ATOM 2242 O O . LYS A 1 279 ? -7.492 25.406 26.458 1.00 85.88 279 LYS A O 1
ATOM 2247 N N . HIS A 1 280 ? -9.723 25.642 26.529 1.00 84.12 280 HIS A N 1
ATOM 2248 C CA . HIS A 1 280 ? -10.040 24.315 25.998 1.00 84.12 280 HIS A CA 1
ATOM 2249 C C . HIS A 1 280 ? -10.783 24.379 24.668 1.00 84.12 280 HIS A C 1
ATOM 2251 O O . HIS A 1 280 ? -11.084 23.330 24.108 1.00 84.12 280 HIS A O 1
ATOM 2257 N N . HIS A 1 281 ? -11.074 25.584 24.171 1.00 82.88 281 HIS A N 1
ATOM 2258 C CA . HIS A 1 281 ? -11.847 25.805 22.957 1.00 82.88 281 HIS A CA 1
ATOM 2259 C C . HIS A 1 281 ? -13.193 25.083 23.013 1.00 82.88 281 HIS A C 1
ATOM 2261 O O . HIS A 1 281 ? -13.640 24.548 22.016 1.00 82.88 281 HIS A O 1
ATOM 2267 N N . ILE A 1 282 ? -13.848 25.019 24.177 1.00 84.69 282 ILE A N 1
ATOM 2268 C CA . ILE A 1 282 ? -15.159 24.368 24.316 1.00 84.69 282 ILE A CA 1
ATOM 2269 C C . ILE A 1 282 ? -16.240 25.441 24.336 1.00 84.69 282 ILE A C 1
ATOM 2271 O O . ILE A 1 282 ? -16.310 26.214 25.279 1.00 84.69 282 ILE A O 1
ATOM 2275 N N . VAL A 1 283 ? -17.120 25.456 23.340 1.00 86.00 283 VAL A N 1
ATOM 2276 C CA . VAL A 1 283 ? -18.282 26.342 23.241 1.00 86.00 283 VAL A CA 1
ATOM 2277 C C . VAL A 1 283 ? -19.537 25.597 23.693 1.00 86.00 283 VAL A C 1
ATOM 2279 O O . VAL A 1 283 ? -19.862 24.524 23.181 1.00 86.00 283 VAL A O 1
ATOM 2282 N N . LEU A 1 284 ? -20.268 26.188 24.638 1.00 90.00 284 LEU A N 1
ATOM 2283 C CA . LEU A 1 284 ? -21.585 25.721 25.066 1.00 90.00 284 LEU A CA 1
ATOM 2284 C C . LEU A 1 284 ? -22.662 26.330 24.159 1.00 90.00 284 LEU A C 1
ATOM 2286 O O . LEU A 1 284 ? -22.759 27.552 24.059 1.00 90.00 284 LEU A O 1
ATOM 2290 N N . LYS A 1 285 ? -23.474 25.494 23.503 1.00 89.94 285 LYS A N 1
ATOM 2291 C CA . LYS A 1 285 ? -24.583 25.945 22.644 1.00 89.94 285 LYS A CA 1
ATOM 2292 C C . LYS A 1 285 ? -25.942 25.544 23.215 1.00 89.94 285 LYS A C 1
ATOM 2294 O O . LYS A 1 285 ? -26.057 24.511 23.866 1.00 89.94 285 LYS A O 1
ATOM 2299 N N . ASN A 1 286 ? -26.944 26.387 22.942 1.00 91.88 286 ASN A N 1
ATOM 2300 C CA . ASN A 1 286 ? -28.352 26.258 23.344 1.00 91.88 286 ASN A CA 1
ATOM 2301 C C . ASN A 1 286 ? -28.558 25.951 24.835 1.00 91.88 286 ASN A C 1
ATOM 2303 O O . ASN A 1 286 ? -29.350 25.086 25.204 1.00 91.88 286 ASN A O 1
ATOM 2307 N N . TRP A 1 287 ? -27.835 26.660 25.702 1.00 92.25 287 TRP A N 1
ATOM 2308 C CA . TRP A 1 287 ? -28.130 26.628 27.129 1.00 92.25 287 TRP A CA 1
ATOM 2309 C C . TRP A 1 287 ? -29.528 27.229 27.374 1.00 92.25 287 TRP A C 1
ATOM 2311 O O . TRP A 1 287 ? -29.774 28.344 26.914 1.00 92.25 287 TRP A O 1
ATOM 2321 N N . PRO A 1 288 ? -30.454 26.524 28.052 1.00 93.75 288 PRO A N 1
ATOM 2322 C CA . PRO A 1 288 ? -31.860 26.929 28.105 1.00 93.75 288 PRO A CA 1
ATOM 2323 C C . PRO A 1 288 ? -32.148 28.034 29.130 1.00 93.75 288 PRO A C 1
ATOM 2325 O O . PRO A 1 288 ? -33.232 28.611 29.116 1.00 93.75 288 PRO A O 1
ATOM 2328 N N . LEU A 1 289 ? -31.204 28.325 30.029 1.00 94.25 289 LEU A N 1
ATOM 2329 C CA . LEU A 1 289 ? -31.337 29.388 31.025 1.00 94.25 289 LEU A CA 1
ATOM 2330 C C . LEU A 1 289 ? -30.626 30.660 30.551 1.00 94.25 289 LEU A C 1
ATOM 2332 O O . LEU A 1 289 ? -29.699 30.612 29.747 1.00 94.25 289 LEU A O 1
ATOM 2336 N N . SER A 1 290 ? -31.014 31.811 31.099 1.00 94.31 290 SER A N 1
ATOM 2337 C CA . SER A 1 290 ? -30.411 33.108 30.754 1.00 94.31 290 SER A CA 1
ATOM 2338 C C . SER A 1 290 ? -28.933 33.219 31.150 1.00 94.31 290 SER A C 1
ATOM 2340 O O . SER A 1 290 ? -28.178 33.971 30.536 1.00 94.31 290 SER A O 1
ATOM 2342 N N . LYS A 1 291 ? -28.506 32.462 32.169 1.00 93.88 291 LYS A N 1
ATOM 2343 C CA . LYS A 1 291 ? -27.136 32.446 32.683 1.00 93.88 291 LYS A CA 1
ATOM 2344 C C . LYS A 1 291 ? -26.646 31.013 32.874 1.00 93.88 291 LYS A C 1
ATOM 2346 O O . LYS A 1 291 ? -27.372 30.149 33.362 1.00 93.88 291 LYS A O 1
ATOM 2351 N N . PHE A 1 292 ? -25.387 30.774 32.521 1.00 93.88 292 PHE A N 1
ATOM 2352 C CA . PHE A 1 292 ? -24.685 29.542 32.869 1.00 93.88 292 PHE A CA 1
ATOM 2353 C C . PHE A 1 292 ? -24.199 29.629 34.323 1.00 93.88 292 PHE A C 1
ATOM 2355 O O . PHE A 1 292 ? -23.375 30.483 34.655 1.00 93.88 292 PHE A O 1
ATOM 2362 N N . CYS A 1 293 ? -24.742 28.790 35.203 1.00 94.69 293 CYS A N 1
ATOM 2363 C CA . CYS A 1 293 ? -24.448 28.784 36.639 1.00 94.69 293 CYS A CA 1
ATOM 2364 C C . CYS A 1 293 ? -24.269 27.357 37.165 1.00 94.69 293 CYS A C 1
ATOM 2366 O O . CYS A 1 293 ? -24.557 26.385 36.462 1.00 94.69 293 CYS A O 1
ATOM 2368 N N . CYS A 1 294 ? -23.748 27.227 38.391 1.00 93.12 294 CYS A N 1
ATOM 2369 C CA . CYS A 1 294 ? -23.616 25.908 38.990 1.00 93.12 294 CYS A CA 1
ATOM 2370 C C . CYS A 1 294 ? -25.006 25.359 39.360 1.00 93.12 294 CYS A C 1
ATOM 2372 O O . CYS A 1 294 ? -25.885 26.140 39.724 1.00 93.12 294 CYS A O 1
ATOM 2374 N N . PRO A 1 295 ? -25.226 24.032 39.310 1.00 90.50 295 PRO A N 1
ATOM 2375 C CA . PRO A 1 295 ? -26.538 23.458 39.610 1.00 90.50 295 PRO A CA 1
ATOM 2376 C C . PRO A 1 295 ? -27.089 23.832 40.995 1.00 90.50 295 PRO A C 1
ATOM 2378 O O . PRO A 1 295 ? -28.299 23.909 41.161 1.00 90.50 295 PRO A O 1
ATOM 2381 N N . GLY A 1 296 ? -26.212 24.085 41.975 1.00 93.25 296 GLY A N 1
ATOM 2382 C CA . GLY A 1 296 ? -26.602 24.501 43.325 1.00 93.25 296 GLY A CA 1
ATOM 2383 C C . GLY A 1 296 ? -27.118 25.940 43.429 1.00 93.25 296 GLY A C 1
ATOM 2384 O O . GLY A 1 296 ? -27.796 26.254 44.400 1.00 93.25 296 GLY A O 1
ATOM 2385 N N . ASP A 1 297 ? -26.843 26.792 42.435 1.00 95.56 297 ASP A N 1
ATOM 2386 C CA . ASP A 1 297 ? -27.304 28.189 42.407 1.00 95.56 297 ASP A CA 1
ATOM 2387 C C . ASP A 1 297 ? -28.695 28.342 41.761 1.00 95.56 297 ASP A C 1
ATOM 2389 O O . ASP A 1 297 ? -29.246 29.443 41.724 1.00 95.56 297 ASP A O 1
ATOM 2393 N N . ILE A 1 298 ? -29.274 27.260 41.225 1.00 96.81 298 ILE A N 1
ATOM 2394 C CA . ILE A 1 298 ? -30.602 27.272 40.602 1.00 96.81 298 ILE A CA 1
ATOM 2395 C C . ILE A 1 298 ? -31.655 27.148 41.707 1.00 96.81 298 ILE A C 1
ATOM 2397 O O . ILE A 1 298 ? -31.936 26.058 42.203 1.00 96.81 298 ILE A O 1
ATOM 2401 N N . SER A 1 299 ? -32.250 28.273 42.105 1.00 95.94 299 SER A N 1
ATOM 2402 C CA . SER A 1 299 ? -33.247 28.321 43.185 1.00 95.94 299 SER A CA 1
ATOM 2403 C C . SER A 1 299 ? -34.674 27.989 42.728 1.00 95.94 299 SER A C 1
ATOM 2405 O O . SER A 1 299 ? -35.538 27.698 43.555 1.00 95.94 299 SER A O 1
ATOM 2407 N N . SER A 1 300 ? -34.937 28.010 41.418 1.00 97.06 300 SER A N 1
ATOM 2408 C CA . SER A 1 300 ? -36.257 27.749 40.844 1.00 97.06 300 SER A CA 1
ATOM 2409 C C . SER A 1 300 ? -36.406 26.295 40.397 1.00 97.06 300 SER A C 1
ATOM 2411 O O . SER A 1 300 ? -35.703 25.820 39.504 1.00 97.06 300 SER A O 1
ATOM 2413 N N . LEU A 1 301 ? -37.405 25.595 40.947 1.00 94.88 301 LEU A N 1
ATOM 2414 C CA . LEU A 1 301 ? -37.749 24.228 40.533 1.00 94.88 301 LEU A CA 1
ATOM 2415 C C . LEU A 1 301 ? -38.091 24.144 39.035 1.00 94.88 301 LEU A C 1
ATOM 2417 O O . LEU A 1 301 ? -37.822 23.131 38.392 1.00 94.88 301 LEU A O 1
ATOM 2421 N N . ASN A 1 302 ? -38.678 25.203 38.472 1.00 96.12 302 ASN A N 1
ATOM 2422 C CA . ASN A 1 302 ? -39.049 25.238 37.059 1.00 96.12 302 ASN A CA 1
ATOM 2423 C C . ASN A 1 302 ? -37.814 25.304 36.155 1.00 96.12 302 ASN A C 1
ATOM 2425 O O . ASN A 1 302 ? -37.745 24.561 35.181 1.00 96.12 302 ASN A O 1
ATOM 2429 N N . GLU A 1 303 ? -36.818 26.123 36.501 1.00 95.88 303 GLU A N 1
ATOM 2430 C CA . GLU A 1 303 ? -35.549 26.193 35.763 1.00 95.88 303 GLU A CA 1
ATOM 2431 C C . GLU A 1 303 ? -34.805 24.856 35.809 1.00 95.88 303 GLU A C 1
ATOM 2433 O O . GLU A 1 303 ? -34.284 24.392 34.795 1.00 95.88 303 GLU A O 1
ATOM 2438 N N . LEU A 1 304 ? -34.830 24.188 36.967 1.00 94.6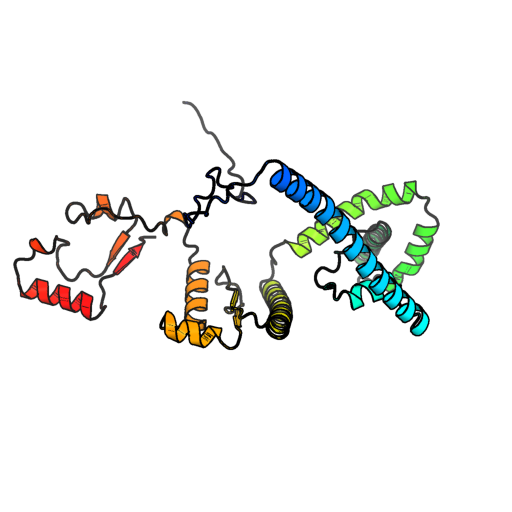9 304 LEU A N 1
ATOM 2439 C CA . LEU A 1 304 ? -34.208 22.880 37.147 1.00 94.69 304 LEU A CA 1
ATOM 2440 C C . LEU A 1 304 ? -34.908 21.794 36.314 1.00 94.69 304 LEU A C 1
ATOM 2442 O O . LEU A 1 304 ? -34.236 20.972 35.694 1.00 94.69 304 LEU A O 1
ATOM 2446 N N . LYS A 1 305 ? -36.246 21.827 36.222 1.00 94.75 305 LYS A N 1
ATOM 2447 C CA . LYS A 1 305 ? -37.017 20.947 35.327 1.00 94.75 305 LYS A CA 1
ATOM 2448 C C . LYS A 1 305 ? -36.706 21.210 33.856 1.00 94.75 305 LYS A C 1
ATOM 2450 O O . LYS A 1 305 ? -36.513 20.255 33.115 1.00 94.75 305 LYS A O 1
ATOM 2455 N N . VAL A 1 306 ? -36.629 22.474 33.431 1.00 94.06 306 VAL A N 1
ATOM 2456 C CA . VAL A 1 306 ? -36.263 22.834 32.049 1.00 94.06 306 VAL A CA 1
ATOM 2457 C C . VAL A 1 306 ? -34.879 22.293 31.704 1.00 94.06 306 VAL A C 1
ATOM 2459 O O . VAL A 1 306 ? -34.707 21.675 30.657 1.00 94.06 306 VAL A O 1
ATOM 2462 N N . LEU A 1 307 ? -33.908 22.471 32.603 1.00 93.62 307 LEU A N 1
ATOM 2463 C CA . LEU A 1 307 ? -32.559 21.957 32.409 1.00 93.62 307 LEU A CA 1
ATOM 2464 C C . LEU A 1 307 ? -32.542 20.423 32.339 1.00 93.62 307 LEU A C 1
ATOM 2466 O O . LEU A 1 307 ? -31.917 19.859 31.445 1.00 93.62 307 LEU A O 1
ATOM 2470 N N . PHE A 1 308 ? -33.262 19.753 33.243 1.00 92.62 308 PHE A N 1
ATOM 2471 C CA . PHE A 1 308 ? -33.389 18.296 33.256 1.00 92.62 308 PHE A CA 1
ATOM 2472 C C . PHE A 1 308 ? -33.985 17.768 31.947 1.00 92.62 308 PHE A C 1
ATOM 2474 O O . PHE A 1 308 ? -33.392 16.893 31.324 1.00 92.62 308 PHE A O 1
ATOM 2481 N N . TYR A 1 309 ? -35.095 18.347 31.478 1.00 93.19 309 TYR A N 1
ATOM 2482 C CA . TYR A 1 309 ? -35.709 17.947 30.212 1.00 93.19 309 TYR A CA 1
ATOM 2483 C C . TYR A 1 309 ? -34.809 18.225 29.008 1.00 93.19 309 TYR A C 1
ATOM 2485 O O . TYR A 1 309 ? -34.767 17.411 28.088 1.00 93.19 309 TYR A O 1
ATOM 2493 N N . ALA A 1 310 ? -34.059 19.328 29.005 1.00 91.00 310 ALA A N 1
ATOM 2494 C CA . ALA A 1 310 ? -33.106 19.621 27.937 1.00 91.00 310 ALA A CA 1
ATOM 2495 C C . ALA A 1 310 ? -31.972 18.577 27.860 1.00 91.00 310 ALA A C 1
ATOM 2497 O O . ALA A 1 310 ? -31.537 18.230 26.762 1.00 91.00 310 ALA A O 1
ATOM 2498 N N . PHE A 1 311 ? -31.524 18.038 29.002 1.00 88.19 311 PHE A N 1
ATOM 2499 C CA . PHE A 1 311 ? -30.560 16.932 29.036 1.00 88.19 311 PHE A CA 1
ATOM 2500 C C . PHE A 1 311 ? -31.184 15.583 28.654 1.00 88.19 311 PHE A C 1
ATOM 2502 O O . PHE A 1 311 ? -30.588 14.854 27.866 1.00 88.19 311 PHE A O 1
ATOM 2509 N N . ASP A 1 312 ? -32.367 15.265 29.180 1.00 90.06 312 ASP A N 1
ATOM 2510 C CA . ASP A 1 312 ? -33.043 13.974 28.979 1.00 90.06 312 ASP A CA 1
ATOM 2511 C C . ASP A 1 312 ? -33.487 13.769 27.524 1.00 90.06 312 ASP A C 1
ATOM 2513 O O . ASP A 1 312 ? -33.283 12.715 26.927 1.00 90.06 312 ASP A O 1
ATOM 2517 N N . THR A 1 313 ? -34.017 14.822 26.902 1.00 87.12 313 THR A N 1
ATOM 2518 C CA . THR A 1 313 ? -34.474 14.772 25.505 1.00 87.12 313 THR A CA 1
ATOM 2519 C C . THR A 1 313 ? -33.333 14.882 24.489 1.00 87.12 313 THR A C 1
ATOM 2521 O O . THR A 1 313 ? -33.561 14.718 23.292 1.00 87.12 313 THR A O 1
ATOM 2524 N N . GLY A 1 314 ? -32.107 15.199 24.929 1.00 72.38 314 GLY A N 1
ATOM 2525 C CA . GLY A 1 314 ? -30.970 15.477 24.044 1.00 72.38 314 GLY A CA 1
ATOM 2526 C C . GLY A 1 314 ? -31.152 16.725 23.168 1.00 72.38 314 GLY A C 1
ATOM 2527 O O . GLY A 1 314 ? -30.351 16.978 22.262 1.00 72.38 314 GLY A O 1
ATOM 2528 N N . VAL A 1 315 ? -32.198 17.520 23.415 1.00 65.12 315 VAL A N 1
ATOM 2529 C CA . VAL A 1 315 ? -32.513 18.706 22.623 1.00 65.12 315 VAL A CA 1
ATOM 2530 C C . VAL A 1 315 ? -31.623 19.859 23.081 1.00 65.12 315 VAL A C 1
ATOM 2532 O O . VAL A 1 315 ? -31.901 20.580 24.034 1.00 65.12 315 VAL A O 1
ATOM 2535 N N . GLY A 1 316 ? -30.537 20.063 22.341 1.00 61.12 316 GLY A N 1
ATOM 2536 C CA . GLY A 1 316 ? -29.920 21.379 22.197 1.00 61.12 316 GLY A CA 1
ATOM 2537 C C . GLY A 1 316 ? -28.659 21.633 23.014 1.00 61.12 316 GLY A C 1
ATOM 2538 O O . GLY A 1 316 ? -27.770 22.287 22.468 1.00 61.12 316 GLY A O 1
ATOM 2539 N N . ILE A 1 317 ? -28.509 21.107 24.233 1.00 76.12 317 ILE A N 1
ATOM 2540 C CA . ILE A 1 317 ? -27.310 21.387 25.042 1.00 76.12 317 ILE A CA 1
ATOM 2541 C C . ILE A 1 317 ? -26.152 20.510 24.570 1.00 76.12 317 ILE A C 1
ATOM 2543 O O . ILE A 1 317 ? -26.067 19.330 24.900 1.00 76.12 317 ILE A O 1
ATOM 2547 N N . HIS A 1 318 ? -25.228 21.092 23.812 1.00 79.88 318 HIS A N 1
ATOM 2548 C CA . HIS A 1 318 ? -23.994 20.411 23.437 1.00 79.88 318 HIS A CA 1
ATOM 2549 C C . HIS A 1 318 ? -22.774 21.292 23.676 1.00 79.88 318 HIS A C 1
ATOM 2551 O O . HIS A 1 318 ? -22.715 22.453 23.261 1.00 79.88 318 HIS A O 1
ATOM 2557 N N . PHE A 1 319 ? -21.776 20.695 24.322 1.00 81.00 319 PHE A N 1
ATOM 2558 C CA . PHE A 1 319 ? -20.414 21.203 24.340 1.00 81.00 319 PHE A CA 1
ATOM 2559 C C . PHE A 1 319 ? -19.775 20.828 23.004 1.00 81.00 319 PHE A C 1
ATOM 2561 O O . PHE A 1 319 ? -19.622 19.647 22.694 1.00 81.00 319 PHE A O 1
ATOM 2568 N N . ARG A 1 320 ? -19.442 21.822 22.184 1.00 78.19 320 ARG A N 1
ATOM 2569 C CA . ARG A 1 320 ? -18.694 21.621 20.937 1.00 78.19 320 ARG A CA 1
ATOM 2570 C C . ARG A 1 320 ? -17.326 22.250 21.061 1.00 78.19 320 ARG A C 1
ATOM 2572 O O . ARG A 1 320 ? -17.172 23.248 21.752 1.00 78.19 320 ARG A O 1
ATOM 2579 N N . LEU A 1 321 ? -16.353 21.703 20.349 1.00 71.31 321 LEU A N 1
ATOM 2580 C CA . LEU A 1 321 ? -15.110 22.421 20.127 1.00 71.31 321 LEU A CA 1
ATOM 2581 C C . LEU A 1 321 ? -15.426 23.651 19.258 1.00 71.31 321 LEU A C 1
ATOM 2583 O O . LEU A 1 321 ? -16.046 23.524 18.201 1.00 71.31 321 LEU A O 1
ATOM 2587 N N . GLY A 1 322 ? -15.099 24.839 19.756 1.00 67.00 322 GLY A N 1
ATOM 2588 C CA . GLY A 1 322 ? -15.055 26.066 18.979 1.00 67.00 322 GLY A CA 1
ATOM 2589 C C . GLY A 1 3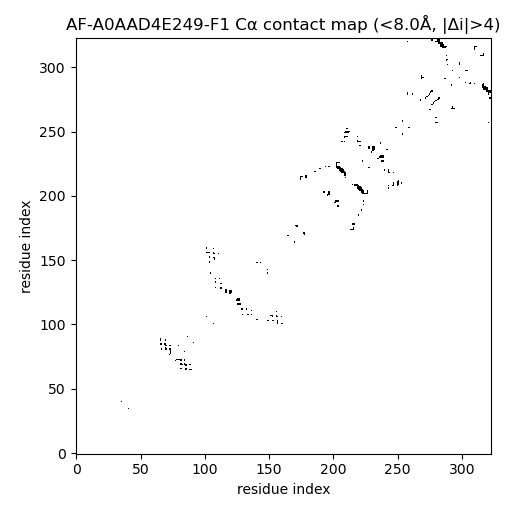22 ? -13.889 25.955 18.015 1.00 67.00 322 GLY A C 1
ATOM 2590 O O . GLY A 1 322 ? -12.744 25.914 18.459 1.00 67.00 322 GLY A O 1
ATOM 2591 N N . LEU A 1 323 ? -14.216 25.811 16.732 1.00 53.38 323 LEU A N 1
ATOM 2592 C CA . LEU A 1 323 ? -13.260 25.904 15.634 1.00 53.38 323 LEU A CA 1
ATOM 2593 C C . LEU A 1 323 ? -12.772 27.342 15.471 1.00 53.38 323 LEU A C 1
ATOM 2595 O O . LEU A 1 323 ? -13.609 28.257 15.668 1.00 53.38 323 LEU A O 1
#

Radius of gyration: 33.03 Å; Cα contacts (8 Å, |Δi|>4): 208; chains: 1; bounding box: 71×79×81 Å

Organism: NCBI:txid1912939

Foldseek 3Di:
DDDDDPDDDDDPPDDDPDDPDDDDPPDDDPDDPDDDDPVRVVVVVVVVVCVVVVVVVVVVVVLVVLLVVLVVVCVVPVPDDSVVSSCVSVVVPCVCVPPPQQDLLNLQLVVVLVVVQVVCVVVVHHRDDSVVCVVVSVVVVVPDDPVRSCVSRVVSSVVVVVVVCCVVDPDDPDLVVVQVVVVVVVVVVLVVVVVVCVVPVDWDWDWDADLAPPRPDDIDIRGDDCVQVCCCVPVVDGPNVVSVVVNVVSNVPPPVLLPPPPPPVDQDQVPCCVPPCVPNQKDWKDDPDPGRDDPVVPPDPVSVVVNVCCVVVVPITDTDRND

Solvent-accessible surface area (backbone atoms only — not comparable to full-atom values): 19698 Å² total; per-residue (Å²): 136,88,79,92,74,89,72,87,76,78,73,92,74,85,75,84,80,76,72,91,67,78,84,75,75,93,66,89,73,87,72,84,79,78,86,73,53,74,65,57,50,52,53,50,49,52,52,60,62,45,45,61,52,55,52,51,49,54,53,49,55,55,48,50,55,48,46,52,54,11,45,5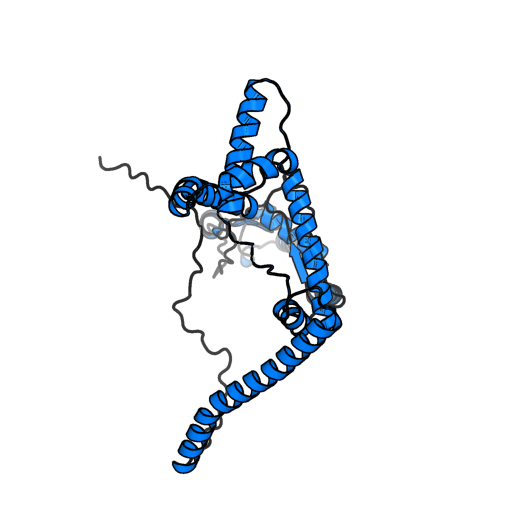4,50,25,74,75,63,65,81,61,56,43,66,55,41,34,38,58,75,66,61,56,68,66,85,68,57,72,76,75,72,89,47,61,65,60,21,40,53,51,50,51,52,48,54,53,34,53,54,32,47,76,72,74,43,79,77,77,62,66,82,77,49,47,66,60,55,48,54,54,55,68,73,48,52,76,64,58,49,47,71,70,12,55,69,37,42,52,53,51,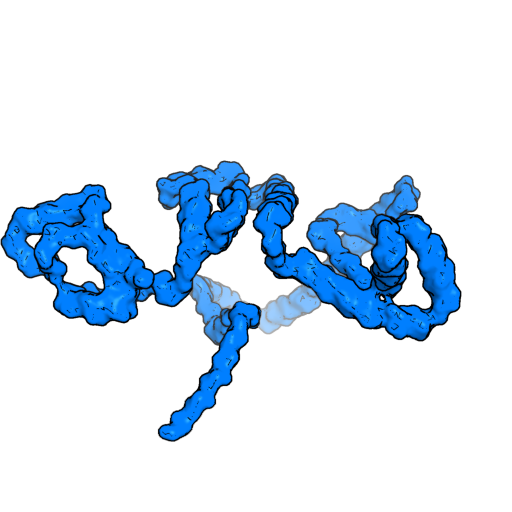47,52,50,48,50,42,70,74,68,51,80,63,91,47,57,68,57,46,40,54,51,52,48,56,53,48,55,53,48,53,53,52,52,50,56,45,25,74,74,70,70,52,84,50,77,48,78,48,56,46,60,50,85,84,49,80,57,66,67,43,75,48,70,38,92,64,53,55,60,49,33,39,73,76,67,73,41,54,64,67,59,52,41,51,52,50,23,52,48,42,44,67,59,68,55,71,83,76,69,56,83,70,80,72,91,66,90,59,49,76,62,31,58,66,70,37,27,73,69,66,30,41,40,80,38,64,68,92,58,98,65,80,65,53,81,88,75,61,84,48,70,65,58,52,49,53,53,50,50,31,62,74,69,64,58,55,64,43,82,38,75,56,127